Protein AF-A0A3B0A3J4-F1 (afdb_monomer_lite)

Organism: NCBI:txid1420899

pLDDT: mean 83.0, std 18.87, range [35.84, 98.62]

Secondary structure (DSSP, 8-state):
--PPPPHHHHHHHHHHHHHHHHHHHHHHHHTTSS-------------PPPPP------SS---TT-S---SSEEE---TTTEEES-PPPTTPPPSEEE-TT--EEE----STTTSGGGTS-HHHHHHTTT--TTTS-HHHHHHHHH--SS---TTTS---EEE-PEEETT--TT------------SSS-------TT-STTSPPTTSPPPTT--GGGSPPPP-

Radius of gyration: 24.36 Å; chains: 1; bounding box: 46×60×63 Å

Structure (mmCIF, N/CA/C/O backbone):
data_AF-A0A3B0A3J4-F1
#
_entry.id   AF-A0A3B0A3J4-F1
#
loop_
_atom_site.group_PDB
_atom_site.id
_atom_site.type_symbol
_atom_site.label_atom_id
_atom_site.label_alt_id
_atom_site.label_comp_id
_atom_site.label_asym_id
_atom_site.label_entity_id
_atom_site.label_seq_id
_atom_site.pdbx_PDB_ins_code
_atom_site.Cartn_x
_atom_site.Cartn_y
_atom_site.Cartn_z
_atom_site.occupancy
_atom_site.B_iso_or_equiv
_atom_site.auth_seq_id
_atom_site.auth_comp_id
_atom_site.auth_asym_id
_atom_site.auth_atom_id
_atom_site.pdbx_PDB_model_num
ATOM 1 N N . MET A 1 1 ? -7.751 39.718 45.286 1.00 36.50 1 MET A N 1
ATOM 2 C CA . MET A 1 1 ? -8.469 39.099 44.152 1.00 36.50 1 MET A CA 1
ATOM 3 C C . MET A 1 1 ? -7.421 38.578 43.184 1.00 36.50 1 MET A C 1
ATOM 5 O O . MET A 1 1 ? -6.742 39.383 42.567 1.00 36.50 1 MET A O 1
ATOM 9 N N . HIS A 1 2 ? -7.195 37.265 43.157 1.00 40.84 2 HIS A N 1
ATOM 10 C CA . HIS A 1 2 ? -6.241 36.620 42.254 1.00 40.84 2 HIS A CA 1
ATOM 11 C C . HIS A 1 2 ? -7.062 35.963 41.144 1.00 40.84 2 HIS A C 1
ATOM 13 O O . HIS A 1 2 ? -7.822 35.038 41.422 1.00 40.84 2 HIS A O 1
ATOM 19 N N . PHE A 1 3 ? -6.998 36.507 39.931 1.00 42.50 3 PHE A N 1
ATOM 20 C CA . PHE A 1 3 ? -7.658 35.900 38.780 1.00 42.50 3 PHE A CA 1
ATOM 21 C C . PHE A 1 3 ? -6.811 34.708 38.317 1.00 42.50 3 PHE A C 1
ATOM 23 O O . PHE A 1 3 ? -5.613 34.894 38.091 1.00 42.50 3 PHE A O 1
ATOM 30 N N . PRO A 1 4 ? -7.379 33.496 38.201 1.00 48.56 4 PRO A N 1
ATOM 31 C CA . PRO A 1 4 ? -6.649 32.368 37.646 1.00 48.56 4 PRO A CA 1
ATOM 32 C C . PRO A 1 4 ? -6.358 32.661 36.173 1.00 48.56 4 PRO A C 1
ATOM 34 O O . PRO A 1 4 ? -7.265 32.955 35.396 1.00 48.56 4 PRO A O 1
ATOM 37 N N . VAL A 1 5 ? -5.080 32.627 35.803 1.00 61.44 5 VAL A N 1
ATOM 38 C CA . VAL A 1 5 ? -4.653 32.781 34.411 1.00 61.44 5 VAL A CA 1
ATOM 39 C C . VAL A 1 5 ? -5.059 31.519 33.658 1.00 61.44 5 VAL A C 1
ATOM 41 O O . VAL A 1 5 ? -4.624 30.427 34.018 1.00 61.44 5 VAL A O 1
ATOM 44 N N . ASP A 1 6 ? -5.888 31.671 32.625 1.00 73.50 6 ASP A N 1
ATOM 45 C CA . ASP A 1 6 ? -6.242 30.584 31.715 1.00 73.50 6 ASP A CA 1
ATOM 46 C C . ASP A 1 6 ? -4.985 30.124 30.939 1.00 73.50 6 ASP A C 1
ATOM 48 O O . ASP A 1 6 ? -4.398 30.912 30.183 1.00 73.50 6 ASP A O 1
ATOM 52 N N . PRO A 1 7 ? -4.550 28.858 31.098 1.00 61.44 7 PRO A N 1
ATOM 53 C CA . PRO A 1 7 ? -3.378 28.324 30.409 1.00 61.44 7 PRO A CA 1
ATOM 54 C C . PRO A 1 7 ? -3.491 28.381 28.879 1.00 61.44 7 PRO A C 1
ATOM 56 O O . PRO A 1 7 ? -2.472 28.520 28.194 1.00 61.44 7 PRO A O 1
ATOM 59 N N . GLY A 1 8 ? -4.711 28.297 28.335 1.00 65.25 8 GLY A N 1
ATOM 60 C CA . GLY A 1 8 ? -4.966 28.403 26.899 1.00 65.25 8 GLY A CA 1
ATOM 61 C C . GLY A 1 8 ? -4.657 29.803 26.377 1.00 65.25 8 GLY A C 1
ATOM 62 O O . GLY A 1 8 ? -3.897 29.966 25.419 1.00 65.25 8 GLY A O 1
ATOM 63 N N . GLN A 1 9 ? -5.152 30.817 27.082 1.00 71.94 9 GLN A N 1
ATOM 64 C CA . GLN A 1 9 ? -4.936 32.222 26.749 1.00 71.94 9 GLN A CA 1
ATOM 65 C C . GLN A 1 9 ? -3.462 32.639 26.896 1.00 71.94 9 GLN A C 1
ATOM 67 O O . GLN A 1 9 ? -2.926 33.381 26.064 1.00 71.94 9 GLN A O 1
ATOM 72 N N . ALA A 1 10 ? -2.763 32.100 27.902 1.00 67.12 10 ALA A N 1
ATOM 73 C CA . ALA A 1 10 ? -1.326 32.308 28.082 1.00 67.12 10 ALA A CA 1
ATOM 74 C C . ALA A 1 10 ? -0.503 31.700 26.930 1.00 67.12 10 ALA A C 1
ATOM 76 O O . ALA A 1 10 ? 0.409 32.346 26.408 1.00 67.12 10 ALA A O 1
ATOM 77 N N . ARG A 1 11 ? -0.850 30.485 26.480 1.00 69.62 11 ARG A N 1
ATOM 78 C CA . ARG A 1 11 ? -0.202 29.819 25.337 1.00 69.62 11 ARG A CA 1
ATOM 79 C C . ARG A 1 11 ? -0.352 30.622 24.049 1.00 69.62 11 ARG A C 1
ATOM 81 O O . ARG A 1 11 ? 0.635 30.801 23.336 1.00 69.62 11 ARG A O 1
ATOM 88 N N . GLU A 1 12 ? -1.556 31.089 23.733 1.00 69.50 12 GLU A N 1
ATOM 89 C CA . GLU A 1 12 ? -1.790 31.836 22.492 1.00 69.50 12 GLU A CA 1
ATOM 90 C C . GLU A 1 12 ? -1.048 33.172 22.479 1.00 69.50 12 GLU A C 1
ATOM 92 O O . GLU A 1 12 ? -0.384 33.496 21.493 1.00 69.50 12 GLU A O 1
ATOM 97 N N . THR A 1 13 ? -1.052 33.880 23.610 1.00 74.44 13 THR A N 1
ATOM 98 C CA . THR A 1 13 ? -0.310 35.137 23.778 1.00 74.44 13 THR A CA 1
ATOM 99 C C . THR A 1 13 ? 1.199 34.931 23.585 1.00 74.44 13 THR A C 1
ATOM 101 O O . THR A 1 13 ? 1.862 35.716 22.906 1.00 74.44 13 THR A O 1
ATOM 104 N N . LEU A 1 14 ? 1.753 33.833 24.112 1.00 67.25 14 LEU A N 1
ATOM 105 C CA . LEU A 1 14 ? 3.172 33.496 23.960 1.00 67.25 14 LEU A CA 1
ATOM 106 C C . LEU A 1 14 ? 3.535 33.075 22.530 1.00 67.25 14 LEU A C 1
ATOM 108 O O . LEU A 1 14 ? 4.601 33.446 22.040 1.00 67.25 14 LEU A O 1
ATOM 112 N N . ILE A 1 15 ? 2.668 32.330 21.837 1.00 69.44 15 ILE A N 1
ATOM 113 C CA . ILE A 1 15 ? 2.893 31.953 20.433 1.00 69.44 15 ILE A CA 1
ATOM 114 C C . ILE A 1 15 ? 2.825 33.187 19.525 1.00 69.44 15 ILE A C 1
ATOM 116 O O . ILE A 1 15 ? 3.637 33.291 18.604 1.00 69.44 15 ILE A O 1
ATOM 120 N N . ALA A 1 16 ? 1.912 34.121 19.803 1.00 73.69 16 ALA A N 1
ATOM 121 C CA . ALA A 1 16 ? 1.786 35.373 19.063 1.00 73.69 16 ALA A CA 1
ATOM 122 C C . ALA A 1 16 ? 3.015 36.284 19.239 1.00 73.69 16 ALA A C 1
ATOM 124 O O . ALA A 1 16 ? 3.466 36.886 18.269 1.00 73.69 16 ALA A O 1
ATOM 125 N N . GLY A 1 17 ? 3.591 36.350 20.446 1.00 71.00 17 GLY A N 1
ATOM 126 C CA . GLY A 1 17 ? 4.754 37.198 20.733 1.00 71.00 17 GLY A CA 1
ATOM 127 C C . GLY A 1 17 ? 6.118 36.591 20.373 1.00 71.00 17 GLY A C 1
ATOM 128 O O . GLY A 1 17 ? 7.005 37.304 19.913 1.00 71.00 17 GLY A O 1
ATOM 129 N N . LEU A 1 18 ? 6.312 35.282 20.580 1.00 72.12 18 LEU A N 1
ATOM 130 C CA . LEU A 1 18 ? 7.622 34.613 20.450 1.00 72.12 18 LEU A CA 1
ATOM 131 C C . LEU A 1 18 ? 7.755 33.754 19.184 1.00 72.12 18 LEU A C 1
ATOM 133 O O . LEU A 1 18 ? 8.844 33.265 18.867 1.00 72.12 18 LEU A O 1
ATOM 137 N N . GLY A 1 19 ? 6.647 33.513 18.481 1.00 64.06 19 GLY A N 1
ATOM 138 C CA . GLY A 1 19 ? 6.571 32.537 17.403 1.00 64.06 19 GLY A CA 1
ATOM 139 C C . GLY A 1 19 ? 6.704 31.088 17.896 1.00 64.06 19 GLY A C 1
ATOM 140 O O . GLY A 1 19 ? 7.258 30.786 18.957 1.00 64.06 19 GLY A O 1
ATOM 141 N N . ARG A 1 20 ? 6.221 30.132 17.090 1.00 63.34 20 ARG A N 1
ATOM 142 C CA . ARG A 1 20 ? 6.177 28.698 17.458 1.00 63.34 20 ARG A CA 1
ATOM 143 C C . ARG A 1 20 ? 7.540 28.118 17.865 1.00 63.34 20 ARG A C 1
ATOM 145 O O . ARG A 1 20 ? 7.608 27.298 18.774 1.00 63.34 20 ARG A O 1
ATOM 152 N N . ARG A 1 21 ? 8.631 28.551 17.222 1.00 57.50 21 ARG A N 1
ATOM 153 C CA . ARG A 1 21 ? 9.997 28.094 17.545 1.00 57.50 21 ARG A CA 1
ATOM 154 C C . ARG A 1 21 ? 10.547 28.713 18.838 1.00 57.50 21 ARG A C 1
ATOM 156 O O . ARG A 1 21 ? 11.313 28.048 19.530 1.00 57.50 21 ARG A O 1
ATOM 163 N N . GLY A 1 22 ? 10.153 29.943 19.178 1.00 62.00 22 GLY A N 1
ATOM 164 C CA . GLY A 1 22 ? 10.533 30.599 20.433 1.00 62.00 22 GLY A CA 1
ATOM 165 C C . GLY A 1 22 ? 9.821 29.990 21.641 1.00 62.00 22 GLY A C 1
ATOM 166 O O . GLY A 1 22 ? 10.456 29.729 22.661 1.00 62.00 22 GLY A O 1
ATOM 167 N N . PHE A 1 23 ? 8.538 29.648 21.486 1.00 66.31 23 PHE A N 1
ATOM 168 C CA . PHE A 1 23 ? 7.745 28.967 22.515 1.00 66.31 23 PHE A CA 1
ATOM 169 C C . PHE A 1 23 ? 8.357 27.623 22.951 1.00 66.31 23 PHE A C 1
ATOM 171 O O . PHE A 1 23 ? 8.506 27.368 24.144 1.00 66.31 23 PHE A O 1
ATOM 178 N N . LEU A 1 24 ? 8.786 26.788 21.996 1.00 66.06 24 LEU A N 1
ATOM 179 C CA . LEU A 1 24 ? 9.392 25.481 22.295 1.00 66.06 24 LEU A CA 1
ATOM 180 C C . LEU A 1 24 ? 10.706 25.596 23.084 1.00 66.06 24 LEU A C 1
ATOM 182 O O . LEU A 1 24 ? 10.982 24.766 23.947 1.00 66.06 24 LEU A O 1
ATOM 186 N N . ARG A 1 25 ? 11.504 26.641 22.829 1.00 60.41 25 ARG A N 1
ATOM 187 C CA . ARG A 1 25 ? 12.742 26.894 23.584 1.00 60.41 25 ARG A CA 1
ATOM 188 C C . ARG A 1 25 ? 12.459 27.386 25.006 1.00 60.41 25 ARG A C 1
ATOM 190 O O . ARG A 1 25 ? 13.152 26.973 25.928 1.00 60.41 25 ARG A O 1
ATOM 197 N N . ALA A 1 26 ? 11.429 28.213 25.193 1.00 58.09 26 ALA A N 1
ATOM 198 C CA . ALA A 1 26 ? 11.019 28.692 26.513 1.00 58.09 26 ALA A CA 1
ATOM 199 C C . ALA A 1 26 ? 10.422 27.569 27.384 1.00 58.09 26 ALA A C 1
ATOM 201 O O . ALA A 1 26 ? 10.759 27.466 28.561 1.00 58.09 26 ALA A O 1
ATOM 202 N N . ALA A 1 27 ? 9.611 26.679 26.800 1.00 58.44 27 ALA A N 1
ATOM 203 C CA . ALA A 1 27 ? 9.044 25.527 27.506 1.00 58.44 27 ALA A CA 1
ATOM 204 C C . ALA A 1 27 ? 10.125 24.549 28.009 1.00 58.44 27 ALA A C 1
ATOM 206 O O . ALA A 1 27 ? 10.012 24.033 29.118 1.00 58.44 27 ALA A O 1
ATOM 207 N N . GLY A 1 28 ? 11.205 24.353 27.240 1.00 50.78 28 GLY A N 1
ATOM 208 C CA . GLY A 1 28 ? 12.352 23.541 27.665 1.00 50.78 28 GLY A CA 1
ATOM 209 C C . GLY A 1 28 ? 13.208 24.184 28.766 1.00 50.78 28 GLY A C 1
ATOM 210 O O . GLY A 1 28 ? 13.816 23.473 29.561 1.00 50.78 28 GLY A O 1
ATOM 211 N N . ALA A 1 29 ? 13.235 25.518 28.860 1.00 46.38 29 ALA A N 1
ATOM 212 C CA . ALA A 1 29 ? 13.998 26.228 29.890 1.00 46.38 29 ALA A CA 1
ATOM 213 C C . ALA A 1 29 ? 13.333 26.164 31.279 1.00 46.38 29 ALA A C 1
ATOM 215 O O . ALA A 1 29 ? 14.032 26.133 32.290 1.00 46.38 29 ALA A O 1
ATOM 216 N N . VAL A 1 30 ? 11.997 26.068 31.344 1.00 51.19 30 VAL A N 1
ATOM 217 C CA . VAL A 1 30 ? 11.253 25.932 32.614 1.00 51.19 30 VAL A CA 1
ATOM 218 C C . VAL A 1 30 ? 11.498 24.567 33.276 1.00 51.19 30 VAL A C 1
ATOM 220 O O . VAL A 1 30 ? 11.487 24.466 34.499 1.00 51.19 30 VAL A O 1
ATOM 223 N N . THR A 1 31 ? 11.817 23.522 32.506 1.00 47.62 31 THR A N 1
ATOM 224 C CA . THR A 1 31 ? 12.170 22.200 33.058 1.00 47.62 31 THR A CA 1
ATOM 225 C C . THR A 1 31 ? 13.560 22.177 33.708 1.00 47.62 31 THR A C 1
ATOM 227 O O . THR A 1 31 ? 13.822 21.332 34.559 1.00 47.62 31 THR A O 1
ATOM 230 N N . ALA A 1 32 ? 14.451 23.106 33.344 1.00 44.88 32 ALA A N 1
ATOM 231 C CA . ALA A 1 32 ? 15.836 23.126 33.820 1.00 44.88 32 ALA A CA 1
ATOM 232 C C . ALA A 1 32 ? 16.062 23.995 35.074 1.00 44.88 32 ALA A C 1
ATOM 234 O O . ALA A 1 32 ? 17.124 23.903 35.687 1.00 44.88 32 ALA A O 1
ATOM 235 N N . ALA A 1 33 ? 15.087 24.809 35.491 1.00 43.97 33 ALA A N 1
ATOM 236 C CA . ALA A 1 33 ? 15.226 25.697 36.645 1.00 43.97 33 ALA A CA 1
ATOM 237 C C . ALA A 1 33 ? 13.989 25.657 37.566 1.00 43.97 33 ALA A C 1
ATOM 239 O O . ALA A 1 33 ? 13.159 26.559 37.557 1.00 43.97 33 ALA A O 1
ATOM 240 N N . GLY A 1 34 ? 13.904 24.622 38.410 1.00 43.34 34 GLY A N 1
ATOM 241 C CA . GLY A 1 34 ? 13.328 24.771 39.756 1.00 43.34 34 GLY A CA 1
ATOM 242 C C . GLY A 1 34 ? 11.820 24.565 39.959 1.00 43.34 34 GLY A C 1
ATOM 243 O O . GLY A 1 34 ? 11.219 25.322 40.716 1.00 43.34 34 GLY A O 1
ATOM 244 N N . GLY A 1 35 ? 11.211 23.522 39.387 1.00 36.53 35 GLY A N 1
ATOM 245 C CA . GLY A 1 35 ? 9.863 23.073 39.772 1.00 36.53 35 GLY A CA 1
ATOM 246 C C . GLY A 1 35 ? 9.849 21.592 40.147 1.00 36.53 35 GLY A C 1
ATOM 247 O O . GLY A 1 35 ? 10.153 20.743 39.314 1.00 36.53 35 GLY A O 1
ATOM 248 N N . THR A 1 36 ? 9.510 21.267 41.394 1.00 42.47 36 THR A N 1
ATOM 249 C CA . THR A 1 36 ? 9.355 19.899 41.911 1.00 42.47 36 THR A CA 1
ATOM 250 C C . THR A 1 36 ? 8.221 19.159 41.193 1.00 42.47 36 THR A C 1
ATOM 252 O O . THR A 1 36 ? 7.074 19.162 41.634 1.00 42.47 36 THR A O 1
ATOM 255 N N . ALA A 1 37 ? 8.529 18.487 40.083 1.00 42.12 37 ALA A N 1
ATOM 256 C CA . ALA A 1 37 ? 7.638 17.490 39.506 1.00 42.12 37 ALA A CA 1
ATOM 257 C C . ALA A 1 37 ? 7.713 16.220 40.363 1.00 42.12 37 ALA A C 1
ATOM 259 O O . ALA A 1 37 ? 8.755 15.568 40.444 1.00 42.12 37 ALA A O 1
ATOM 260 N N . ALA A 1 38 ? 6.607 15.894 41.030 1.00 40.91 38 ALA A N 1
ATOM 261 C CA . ALA A 1 38 ? 6.422 14.622 41.706 1.00 40.91 38 ALA A CA 1
ATOM 262 C C . ALA A 1 38 ? 6.744 13.480 40.729 1.00 40.91 38 ALA A C 1
ATOM 264 O O . ALA A 1 38 ? 6.062 13.296 39.721 1.00 40.91 38 ALA A O 1
ATOM 265 N N . ALA A 1 39 ? 7.803 12.728 41.025 1.00 36.22 39 ALA A N 1
ATOM 266 C CA . ALA A 1 39 ? 8.139 11.514 40.306 1.00 36.22 39 ALA A CA 1
ATOM 267 C C . ALA A 1 39 ? 7.063 10.461 40.604 1.00 36.22 39 ALA A C 1
ATOM 269 O O . ALA A 1 39 ? 7.152 9.711 41.575 1.00 36.22 39 ALA A O 1
ATOM 270 N N . VAL A 1 40 ? 6.020 10.410 39.776 1.00 40.59 40 VAL A N 1
ATOM 271 C CA . VAL A 1 40 ? 5.167 9.227 39.695 1.00 40.59 40 VAL A CA 1
ATOM 272 C C . VAL A 1 40 ? 6.035 8.144 39.071 1.00 40.59 40 VAL A C 1
ATOM 274 O O . VAL A 1 40 ? 6.343 8.187 37.881 1.00 40.59 40 VAL A O 1
ATOM 277 N N . ALA A 1 41 ? 6.489 7.203 39.895 1.00 41.50 41 ALA A N 1
ATOM 278 C CA . ALA A 1 41 ? 7.184 6.013 39.440 1.00 41.50 41 ALA A CA 1
ATOM 279 C C . ALA A 1 41 ? 6.236 5.209 38.538 1.00 41.50 41 ALA A C 1
ATOM 281 O O . ALA A 1 41 ? 5.436 4.399 39.008 1.00 41.50 41 ALA A O 1
ATOM 282 N N . ALA A 1 42 ? 6.307 5.448 37.229 1.00 41.81 42 ALA A N 1
ATOM 283 C CA . ALA A 1 42 ? 5.755 4.537 36.249 1.00 41.81 42 ALA A CA 1
ATOM 284 C C . ALA A 1 42 ? 6.490 3.206 36.433 1.00 41.81 42 ALA A C 1
ATOM 286 O O . ALA A 1 42 ? 7.691 3.105 36.175 1.00 41.81 42 ALA A O 1
ATOM 287 N N . LYS A 1 43 ? 5.786 2.187 36.936 1.00 37.72 43 LYS A N 1
ATOM 288 C CA . LYS A 1 43 ? 6.275 0.809 36.902 1.00 37.72 43 LYS A CA 1
ATOM 289 C C . LYS A 1 43 ? 6.508 0.468 35.434 1.00 37.72 43 LYS A C 1
ATOM 291 O O . LYS A 1 43 ? 5.550 0.248 34.698 1.00 37.72 43 LYS A O 1
ATOM 296 N N . GLY A 1 44 ? 7.769 0.485 35.010 1.00 35.84 44 GLY A N 1
ATOM 297 C CA . GLY A 1 44 ? 8.166 0.039 33.684 1.00 35.84 44 GLY A CA 1
ATOM 298 C C . GLY A 1 44 ? 7.670 -1.387 33.487 1.00 35.84 44 GLY A C 1
ATOM 299 O O . GLY A 1 44 ? 8.098 -2.297 34.198 1.00 35.84 44 GLY A O 1
ATOM 300 N N . GLY A 1 45 ? 6.724 -1.568 32.566 1.00 41.03 45 GLY A N 1
ATOM 301 C CA . GLY A 1 45 ? 6.349 -2.892 32.096 1.00 41.03 45 GLY A CA 1
ATOM 302 C C . GLY A 1 45 ? 7.595 -3.563 31.534 1.00 41.03 45 GLY A C 1
ATOM 303 O O . GLY A 1 45 ? 8.302 -2.975 30.716 1.00 41.03 45 GLY A O 1
ATOM 304 N N . GLN A 1 46 ? 7.900 -4.764 32.019 1.00 37.69 46 GLN A N 1
ATOM 305 C CA . GLN A 1 46 ? 9.023 -5.542 31.516 1.00 37.69 46 GLN A CA 1
ATOM 306 C C . GLN A 1 46 ? 8.773 -5.873 30.044 1.00 37.69 46 GLN A C 1
ATOM 308 O O . GLN A 1 46 ? 7.855 -6.628 29.720 1.00 37.69 46 GLN A O 1
ATOM 313 N N . ALA A 1 47 ? 9.591 -5.305 29.158 1.00 45.38 47 ALA A N 1
ATOM 314 C CA . ALA A 1 47 ? 9.622 -5.697 27.760 1.00 45.38 47 ALA A CA 1
ATOM 315 C C . ALA A 1 47 ? 9.981 -7.186 27.689 1.00 45.38 47 ALA A C 1
ATOM 317 O O . ALA A 1 47 ? 11.071 -7.593 28.093 1.00 45.38 47 ALA A O 1
ATOM 318 N N . HIS A 1 48 ? 9.044 -8.008 27.220 1.00 44.91 48 HIS A N 1
ATOM 319 C CA . HIS A 1 48 ? 9.342 -9.396 26.902 1.00 44.91 48 HIS A CA 1
ATOM 320 C C . HIS A 1 48 ? 10.273 -9.422 25.692 1.00 44.91 48 HIS A C 1
ATOM 322 O O . HIS A 1 48 ? 9.983 -8.816 24.660 1.00 44.91 48 HIS A O 1
ATOM 328 N N . ALA A 1 49 ? 11.406 -10.108 25.835 1.00 45.06 49 ALA A N 1
ATOM 329 C CA . ALA A 1 49 ? 12.321 -10.346 24.733 1.00 45.06 49 ALA A CA 1
ATOM 330 C C . ALA A 1 49 ? 11.573 -11.103 23.625 1.00 45.06 49 ALA A C 1
ATOM 332 O O . ALA A 1 49 ? 11.100 -12.223 23.836 1.00 45.06 49 ALA A O 1
ATOM 333 N N . ALA A 1 50 ? 11.439 -10.472 22.458 1.00 52.12 50 ALA A N 1
ATOM 334 C CA . ALA A 1 50 ? 10.824 -11.094 21.299 1.00 52.12 50 ALA A CA 1
ATOM 335 C C . ALA A 1 50 ? 11.641 -12.330 20.897 1.00 52.12 50 ALA A C 1
ATOM 337 O O . ALA A 1 50 ? 12.855 -12.260 20.697 1.00 52.12 50 ALA A O 1
ATOM 338 N N . THR A 1 51 ? 10.967 -13.475 20.798 1.00 44.06 51 THR A N 1
ATOM 339 C CA . THR A 1 51 ? 11.548 -14.693 20.222 1.00 44.06 51 THR A CA 1
ATOM 340 C C . THR A 1 51 ? 11.993 -14.390 18.786 1.00 44.06 51 THR A C 1
ATOM 342 O O . THR A 1 51 ? 11.249 -13.708 18.076 1.00 44.06 51 THR A O 1
ATOM 345 N N . PRO A 1 52 ? 13.172 -14.863 18.333 1.00 42.25 52 PRO A N 1
ATOM 346 C CA . PRO A 1 52 ? 13.627 -14.623 16.969 1.00 42.25 52 PRO A CA 1
ATOM 347 C C . PRO A 1 52 ? 12.558 -15.094 15.983 1.00 42.25 52 PRO A C 1
ATOM 349 O O . PRO A 1 52 ? 12.116 -16.246 16.032 1.00 42.25 52 PRO A O 1
ATOM 352 N N . ALA A 1 53 ? 12.122 -14.178 15.117 1.00 52.72 53 ALA A N 1
ATOM 353 C CA . ALA A 1 53 ? 11.121 -14.451 14.103 1.00 52.72 53 ALA A CA 1
ATOM 354 C C . ALA A 1 53 ? 11.642 -15.569 13.192 1.00 52.72 53 ALA A C 1
ATOM 356 O O . ALA A 1 53 ? 12.560 -15.375 12.395 1.00 52.72 53 ALA A O 1
ATOM 357 N N . ARG A 1 54 ? 11.068 -16.769 13.330 1.00 53.22 54 ARG A N 1
ATOM 358 C CA . ARG A 1 54 ? 11.152 -17.790 12.282 1.00 53.22 54 ARG A CA 1
ATOM 359 C C . ARG A 1 54 ? 10.633 -17.151 10.996 1.00 53.22 54 ARG A C 1
ATOM 361 O O . ARG A 1 54 ? 9.678 -16.380 11.073 1.00 53.22 54 ARG A O 1
ATOM 368 N N . SER A 1 55 ? 11.250 -17.465 9.851 1.00 56.34 55 SER A N 1
ATOM 369 C CA . SER A 1 55 ? 10.732 -17.037 8.546 1.00 56.34 55 SER A CA 1
ATOM 370 C C . SER A 1 55 ? 9.230 -17.305 8.511 1.00 56.34 55 SER A C 1
ATOM 372 O O . SER A 1 55 ? 8.798 -18.452 8.627 1.00 56.34 55 SER A O 1
ATOM 374 N N . SER A 1 56 ? 8.450 -16.229 8.469 1.00 64.44 56 SER A N 1
ATOM 375 C CA . SER A 1 56 ? 6.996 -16.275 8.576 1.00 64.44 56 SER A CA 1
ATOM 376 C C . SER A 1 56 ? 6.330 -16.544 7.229 1.00 64.44 56 SER A C 1
ATOM 378 O O . SER A 1 56 ? 5.110 -16.677 7.158 1.00 64.44 56 SER A O 1
ATOM 380 N N . TYR A 1 57 ? 7.127 -16.649 6.161 1.00 70.56 57 TYR A N 1
ATOM 381 C CA . TYR A 1 57 ? 6.639 -17.011 4.845 1.00 70.56 57 TYR A CA 1
ATOM 382 C C . TYR A 1 57 ? 6.238 -18.489 4.822 1.00 70.56 57 TYR A C 1
ATOM 384 O O . TYR A 1 57 ? 7.050 -19.378 5.075 1.00 70.56 57 TYR A O 1
ATOM 392 N N . THR A 1 58 ? 4.970 -18.746 4.514 1.00 74.81 58 THR A N 1
ATOM 39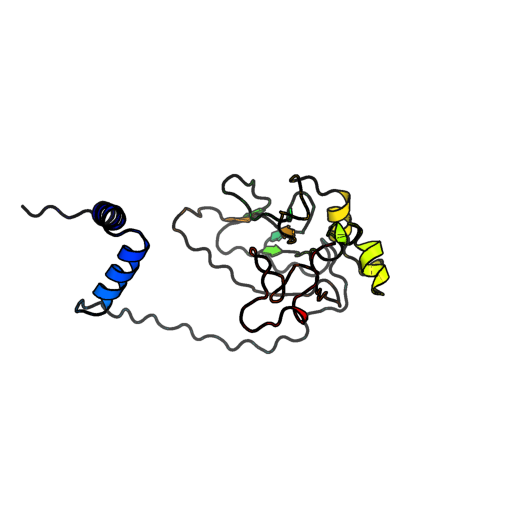3 C CA . THR A 1 58 ? 4.352 -20.078 4.578 1.00 74.81 58 THR A CA 1
ATOM 394 C C . THR A 1 58 ? 4.638 -20.940 3.348 1.00 74.81 58 THR A C 1
ATOM 396 O O . THR A 1 58 ? 4.201 -22.087 3.298 1.00 74.81 58 THR A O 1
ATOM 399 N N . GLY A 1 59 ? 5.349 -20.410 2.346 1.00 81.75 59 GLY A N 1
ATOM 400 C CA . GLY A 1 59 ? 5.508 -21.054 1.039 1.00 81.75 59 GLY A CA 1
ATOM 401 C C . GLY A 1 59 ? 4.335 -20.803 0.084 1.00 81.75 59 GLY A C 1
ATOM 402 O O . GLY A 1 59 ? 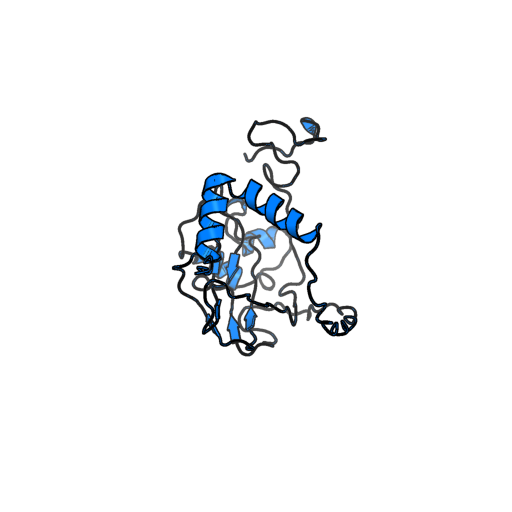4.460 -21.082 -1.106 1.00 81.75 59 GLY A O 1
ATOM 403 N N . GLU A 1 60 ? 3.223 -20.259 0.582 1.00 89.56 60 GLU A N 1
ATOM 404 C CA . GLU A 1 60 ? 2.016 -19.953 -0.185 1.00 89.56 60 GLU A CA 1
ATOM 405 C C . GLU A 1 60 ? 1.967 -18.470 -0.577 1.00 89.56 60 GLU A C 1
ATOM 407 O O . GLU A 1 60 ? 2.326 -17.591 0.206 1.00 89.56 60 GLU A O 1
ATOM 412 N N . ILE A 1 61 ? 1.456 -18.191 -1.780 1.00 94.69 61 ILE A N 1
ATOM 413 C CA . ILE A 1 61 ? 1.122 -16.832 -2.214 1.00 94.69 61 ILE A CA 1
ATOM 414 C C . ILE A 1 61 ? -0.185 -16.412 -1.546 1.00 94.69 61 ILE A C 1
ATOM 416 O O . ILE A 1 61 ? -1.258 -16.921 -1.883 1.00 94.69 61 ILE A O 1
ATOM 420 N N . LEU A 1 62 ? -0.108 -15.458 -0.624 1.00 95.44 62 LEU A N 1
ATOM 421 C CA . LEU A 1 62 ? -1.257 -14.964 0.132 1.00 95.44 62 LEU A CA 1
ATOM 422 C C . LEU A 1 62 ? -2.044 -13.948 -0.706 1.00 95.44 62 LEU A C 1
ATOM 424 O O . LEU A 1 62 ? -1.932 -12.730 -0.541 1.00 95.44 62 LEU A O 1
ATOM 428 N N . GLN A 1 63 ? -2.826 -14.475 -1.648 1.00 96.56 63 GLN A N 1
ATOM 429 C CA . GLN A 1 63 ? -3.826 -13.713 -2.397 1.00 96.56 63 GLN A CA 1
ATOM 430 C C . GLN A 1 63 ? -4.882 -13.118 -1.445 1.00 96.56 63 GLN A C 1
ATOM 432 O O . GLN A 1 63 ? -5.084 -13.658 -0.355 1.00 96.56 63 GLN A O 1
ATOM 437 N N . PRO A 1 64 ? -5.601 -12.052 -1.842 1.00 96.44 64 PRO A N 1
ATOM 438 C CA . PRO A 1 64 ? -6.728 -11.556 -1.061 1.00 96.44 64 PRO A CA 1
ATOM 439 C C . PRO A 1 64 ? -7.709 -12.681 -0.709 1.00 96.44 64 PRO A C 1
ATOM 441 O O . PRO A 1 64 ? -8.020 -13.533 -1.546 1.00 96.44 64 PRO A O 1
ATOM 444 N N . HIS A 1 65 ? -8.198 -12.684 0.530 1.00 95.00 65 HIS A N 1
ATOM 445 C CA . HIS A 1 65 ? -9.080 -13.710 1.098 1.00 95.00 65 HIS A CA 1
ATOM 446 C C . HIS A 1 65 ? -8.469 -15.124 1.169 1.00 95.00 65 HIS A C 1
ATOM 448 O O . HIS A 1 65 ? -9.200 -16.114 1.270 1.00 95.00 65 HIS A O 1
ATOM 454 N N . ARG A 1 66 ? -7.136 -15.245 1.120 1.00 91.88 66 ARG A N 1
ATOM 455 C CA . ARG A 1 66 ? -6.395 -16.498 1.334 1.00 91.88 66 ARG A CA 1
ATOM 456 C C . ARG A 1 66 ? -5.447 -16.378 2.522 1.00 91.88 66 ARG A C 1
ATOM 458 O O . ARG A 1 66 ? -5.008 -15.292 2.882 1.00 91.88 66 ARG A O 1
ATOM 465 N N . GLY A 1 67 ? -5.110 -17.523 3.108 1.00 88.31 67 GLY A N 1
ATOM 466 C CA . GLY A 1 67 ? -4.275 -17.590 4.302 1.00 88.31 67 GLY A CA 1
ATOM 467 C C . GLY A 1 67 ? -5.039 -17.326 5.599 1.00 88.31 67 GLY A C 1
ATOM 468 O O . GLY A 1 67 ? -6.270 -17.332 5.648 1.00 88.31 67 GLY A O 1
ATOM 469 N N . ARG A 1 68 ? -4.279 -17.159 6.682 1.00 87.12 68 ARG A N 1
ATOM 470 C CA . ARG A 1 68 ? -4.814 -16.981 8.033 1.00 87.12 68 ARG A CA 1
ATOM 471 C C . ARG A 1 68 ? -5.176 -15.516 8.274 1.00 87.12 68 ARG A C 1
ATOM 473 O O . ARG A 1 68 ? -4.342 -14.637 8.083 1.00 87.12 68 ARG A O 1
ATOM 480 N N . VAL A 1 69 ? -6.397 -15.281 8.744 1.00 93.06 69 VAL A N 1
ATOM 481 C CA . VAL A 1 69 ? -6.855 -13.983 9.252 1.00 93.06 69 VAL A CA 1
ATOM 482 C C . VAL A 1 69 ? -6.762 -14.036 10.774 1.00 93.06 69 VAL A C 1
ATOM 484 O 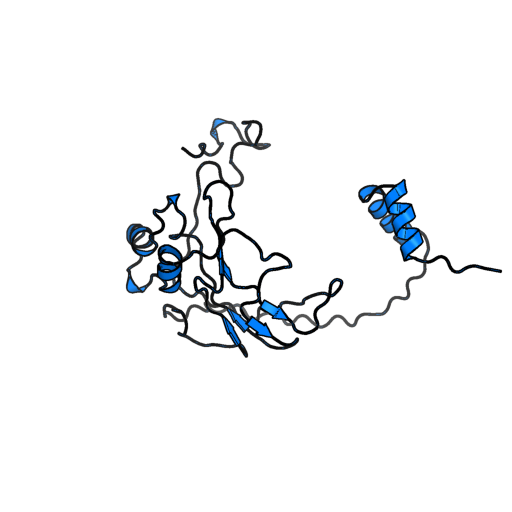O . VAL A 1 69 ? -7.522 -14.757 11.413 1.00 93.06 69 VAL A O 1
ATOM 487 N N . ASP A 1 70 ? -5.782 -13.327 11.330 1.00 90.50 70 ASP A N 1
ATOM 488 C CA . ASP A 1 70 ? -5.495 -13.307 12.772 1.00 90.50 70 ASP A CA 1
ATOM 489 C C . ASP A 1 70 ? -6.336 -12.274 13.538 1.00 90.50 70 ASP A C 1
ATOM 491 O O . ASP A 1 70 ? -6.474 -12.378 14.754 1.00 90.50 70 ASP A O 1
ATOM 495 N N . GLY A 1 71 ? -6.853 -11.256 12.845 1.00 95.56 71 GLY A N 1
ATOM 496 C CA . GLY A 1 71 ? -7.604 -10.158 13.444 1.00 95.56 71 GLY A CA 1
ATOM 497 C C . GLY A 1 71 ? -9.114 -10.391 13.503 1.00 95.56 71 GLY A C 1
ATOM 498 O O . GLY A 1 71 ? -9.663 -11.207 12.767 1.00 95.56 71 GLY A O 1
ATOM 499 N N . ASP A 1 72 ? -9.798 -9.595 14.327 1.00 98.06 72 ASP A N 1
ATOM 500 C CA . ASP A 1 72 ? -11.267 -9.537 14.395 1.00 98.06 72 ASP A CA 1
ATOM 501 C C . ASP A 1 72 ? -11.891 -9.093 13.062 1.00 98.06 72 ASP A C 1
ATOM 503 O O . ASP A 1 72 ? -13.025 -9.446 12.740 1.00 98.06 72 ASP A O 1
ATOM 507 N N . HIS A 1 73 ? -11.140 -8.298 12.294 1.00 98.31 73 HIS A N 1
ATOM 508 C CA . HIS A 1 73 ? -11.512 -7.787 10.979 1.00 98.31 73 HIS A CA 1
ATOM 509 C C . HIS A 1 73 ? -10.443 -8.119 9.939 1.00 98.31 73 HIS A C 1
ATOM 511 O O . HIS A 1 73 ? -9.261 -8.256 10.260 1.00 98.31 73 HIS A O 1
ATOM 517 N N . TYR A 1 74 ? -10.848 -8.157 8.671 1.00 98.00 74 TYR A N 1
ATOM 518 C CA . TYR A 1 74 ? -9.952 -8.313 7.529 1.00 98.00 74 TYR A CA 1
ATOM 519 C C . TYR A 1 74 ? -10.156 -7.174 6.530 1.00 98.00 74 TYR A C 1
ATOM 521 O O . TYR A 1 74 ? -11.292 -6.872 6.163 1.00 98.00 74 TYR A O 1
ATOM 529 N N . LEU A 1 75 ? -9.060 -6.553 6.091 1.00 98.44 75 LEU A N 1
ATOM 530 C CA . LEU A 1 75 ? -9.067 -5.461 5.123 1.00 98.44 75 LEU A CA 1
ATOM 531 C C . LEU A 1 75 ? -8.101 -5.766 3.964 1.00 98.44 75 LEU A C 1
ATOM 533 O O . LEU A 1 75 ? -6.885 -5.654 4.150 1.00 98.44 75 LEU A O 1
ATOM 537 N N . PRO A 1 76 ? -8.614 -6.142 2.777 1.00 97.69 76 PRO A N 1
ATOM 538 C CA . PRO A 1 76 ? -7.783 -6.314 1.595 1.00 97.69 76 PRO A CA 1
ATOM 539 C C . PRO A 1 76 ? -7.359 -4.966 0.974 1.00 97.69 76 PRO A C 1
ATOM 541 O O . PRO A 1 76 ? -7.841 -3.900 1.354 1.00 97.69 76 PRO A O 1
ATOM 544 N N . SER A 1 77 ? -6.436 -5.011 0.008 1.00 97.25 77 SER A N 1
ATOM 545 C CA . SER A 1 77 ? -5.961 -3.841 -0.755 1.00 97.25 77 SER A CA 1
ATOM 546 C C . SER A 1 77 ? -6.674 -3.700 -2.109 1.00 97.25 77 SER A C 1
ATOM 548 O O . SER A 1 77 ? -6.035 -3.740 -3.159 1.00 97.25 77 SER A O 1
ATOM 550 N N . LEU A 1 78 ? -8.004 -3.573 -2.107 1.00 96.62 78 LEU A N 1
ATOM 551 C CA . LEU A 1 78 ? -8.796 -3.422 -3.338 1.00 96.62 78 LEU A CA 1
ATOM 552 C C . LEU A 1 78 ? -8.903 -1.952 -3.803 1.00 96.62 78 LEU A C 1
ATOM 554 O O . LEU A 1 78 ? -8.728 -1.043 -2.989 1.00 96.62 78 LEU A O 1
ATOM 558 N N . PRO A 1 79 ? -9.220 -1.683 -5.089 1.00 96.50 79 PRO A N 1
ATOM 559 C CA . PRO A 1 79 ? -9.271 -0.323 -5.648 1.00 96.50 79 PRO A CA 1
ATOM 560 C C . PRO A 1 79 ? -10.111 0.705 -4.878 1.00 96.50 79 PRO A C 1
ATOM 562 O O . PRO A 1 79 ? -9.745 1.878 -4.808 1.00 96.50 79 PRO A O 1
ATOM 565 N N . ASP A 1 80 ? -11.220 0.282 -4.280 1.00 95.06 80 ASP A N 1
ATOM 566 C CA . ASP A 1 80 ? -12.111 1.110 -3.462 1.00 95.06 80 ASP A CA 1
ATOM 567 C C . ASP A 1 80 ? -11.647 1.245 -1.999 1.00 95.06 80 ASP A C 1
ATOM 569 O O . ASP A 1 80 ? -12.061 2.166 -1.289 1.00 95.06 80 ASP A O 1
ATOM 573 N N . GLN A 1 81 ? -10.741 0.372 -1.561 1.00 95.94 81 GLN A N 1
ATOM 574 C CA . GLN A 1 81 ? -10.234 0.271 -0.192 1.00 95.94 81 GLN A CA 1
ATOM 575 C C . GLN A 1 81 ? -8.878 0.942 0.019 1.00 95.94 81 GLN A C 1
ATOM 577 O O . GLN A 1 81 ? -8.421 1.061 1.157 1.00 95.94 81 GLN A O 1
ATOM 582 N N . VAL A 1 82 ? -8.226 1.395 -1.050 1.00 95.38 82 VAL A N 1
ATOM 583 C CA . VAL A 1 82 ? -6.910 2.032 -0.977 1.00 95.38 82 VAL A CA 1
ATOM 584 C C . VAL A 1 82 ? -6.944 3.478 -1.461 1.00 95.38 82 VAL A C 1
ATOM 586 O O . VAL A 1 82 ? -7.876 3.929 -2.131 1.00 95.38 82 VAL A O 1
ATOM 589 N N . ARG A 1 83 ? -5.905 4.230 -1.115 1.00 94.00 83 ARG A N 1
ATOM 590 C CA . ARG A 1 83 ? -5.510 5.477 -1.771 1.00 94.00 83 ARG A CA 1
ATOM 591 C C . ARG A 1 83 ? -4.106 5.297 -2.313 1.00 94.00 83 ARG A C 1
ATOM 593 O O . ARG A 1 83 ? -3.238 4.791 -1.612 1.00 94.00 83 ARG A O 1
ATOM 600 N N . TRP A 1 84 ? -3.872 5.718 -3.544 1.00 95.00 84 TRP A N 1
ATOM 601 C CA . TRP A 1 84 ? -2.563 5.611 -4.173 1.00 95.00 84 TRP A CA 1
ATOM 602 C C . TRP A 1 84 ? -1.916 6.988 -4.259 1.00 95.00 84 TRP A C 1
ATOM 604 O O . TRP A 1 84 ? -2.448 7.882 -4.906 1.00 95.00 84 TRP A O 1
ATOM 614 N N . GLY A 1 85 ? -0.801 7.153 -3.549 1.00 93.75 85 GLY A N 1
ATOM 615 C CA . GLY A 1 85 ? 0.019 8.362 -3.546 1.00 93.75 85 GLY A CA 1
ATOM 616 C C . GLY A 1 85 ? -0.372 9.434 -2.541 1.00 93.75 85 GLY A C 1
ATOM 617 O O . GLY A 1 85 ? 0.387 10.380 -2.339 1.00 93.75 85 GLY A O 1
ATOM 618 N N . TYR A 1 86 ? -1.489 9.241 -1.840 1.00 90.69 86 TYR A N 1
ATOM 619 C CA . TYR A 1 86 ? -2.032 10.210 -0.896 1.00 90.69 86 TYR A CA 1
ATOM 620 C C . TYR A 1 86 ? -2.408 9.558 0.426 1.00 90.69 86 TYR A C 1
ATOM 622 O O . TYR A 1 86 ? -3.097 8.537 0.461 1.00 90.69 86 TYR A O 1
ATOM 630 N N . VAL A 1 87 ? -2.026 10.200 1.528 1.00 91.12 87 VAL A N 1
ATOM 631 C CA . VAL A 1 87 ? -2.570 9.857 2.843 1.00 91.12 87 VAL A CA 1
ATOM 632 C C . VAL A 1 87 ? -4.036 10.302 2.939 1.00 91.12 87 VAL A C 1
ATOM 634 O O . VAL A 1 87 ? -4.418 11.292 2.308 1.00 91.12 87 VAL A O 1
ATOM 637 N N . PRO A 1 88 ? -4.881 9.599 3.711 1.00 87.38 88 PRO A N 1
ATOM 638 C CA . PRO A 1 88 ? -6.244 10.044 3.971 1.00 87.38 88 PRO A CA 1
ATOM 639 C C . PRO A 1 88 ? -6.289 11.464 4.560 1.00 87.38 88 PRO A C 1
ATOM 641 O O . PRO A 1 88 ? -5.565 11.780 5.503 1.00 87.38 88 PRO A O 1
ATOM 644 N N . ALA A 1 89 ? -7.160 12.304 4.003 1.00 87.75 89 ALA A N 1
ATOM 645 C CA . ALA A 1 89 ? -7.526 13.609 4.548 1.00 87.75 89 ALA A CA 1
ATOM 646 C C . ALA A 1 89 ? -8.697 13.491 5.545 1.00 87.75 89 ALA A C 1
ATOM 648 O O . ALA A 1 89 ? -9.331 12.438 5.641 1.00 87.75 89 ALA A O 1
ATOM 649 N N . LEU A 1 90 ? -8.995 14.575 6.268 1.00 85.00 90 LEU A N 1
ATOM 650 C CA . LEU A 1 90 ? -10.041 14.624 7.305 1.00 85.00 90 LEU A CA 1
ATOM 651 C C . LEU A 1 90 ? -11.434 14.193 6.810 1.00 85.00 90 LEU A C 1
ATOM 653 O O . LEU A 1 90 ? -12.210 13.636 7.578 1.00 85.00 90 LEU A O 1
ATOM 657 N N . ASP A 1 91 ? -11.740 14.440 5.540 1.00 86.12 91 ASP A N 1
ATOM 658 C CA . ASP A 1 91 ? -13.006 14.138 4.865 1.00 86.12 91 ASP A CA 1
ATOM 659 C C . ASP A 1 91 ? -13.011 12.774 4.151 1.00 86.12 91 ASP A C 1
ATOM 661 O O . ASP A 1 91 ? -13.948 12.436 3.428 1.00 86.12 91 ASP A O 1
ATOM 665 N N . SER A 1 92 ? -11.967 11.964 4.333 1.00 90.88 92 SER A N 1
ATOM 666 C CA . SER A 1 92 ? -11.886 10.649 3.702 1.00 90.88 92 SER A CA 1
ATOM 667 C C . SER A 1 92 ? -12.897 9.682 4.310 1.00 90.88 92 SER A C 1
ATOM 669 O O . SER A 1 92 ? -12.806 9.359 5.494 1.00 90.88 92 SER A O 1
ATOM 671 N N . GLU A 1 93 ? -13.797 9.138 3.485 1.00 93.25 93 GLU A N 1
ATOM 672 C CA . GLU A 1 93 ? -14.712 8.088 3.944 1.00 93.25 93 GLU A CA 1
ATOM 673 C C . GLU A 1 93 ? -13.915 6.838 4.375 1.00 93.25 93 GLU A C 1
ATOM 675 O O . GLU A 1 93 ? -13.084 6.340 3.596 1.00 93.25 93 GLU A O 1
ATOM 680 N N . PRO A 1 94 ? -14.125 6.334 5.606 1.00 96.38 94 PRO A N 1
ATOM 681 C CA . PRO A 1 94 ? -13.500 5.105 6.070 1.00 96.38 94 PRO A CA 1
ATOM 682 C C . PRO A 1 94 ? -14.006 3.878 5.325 1.00 96.38 94 PRO A C 1
ATOM 684 O O . PRO A 1 94 ? -15.198 3.707 5.095 1.00 96.38 94 PRO A O 1
ATOM 687 N N . VAL A 1 95 ? -13.073 2.978 5.036 1.00 97.19 95 VAL A N 1
ATOM 688 C CA . VAL A 1 95 ? -13.343 1.688 4.380 1.00 97.19 95 VAL A CA 1
ATOM 689 C C . VAL A 1 95 ? -13.575 0.574 5.408 1.00 97.19 95 VAL A C 1
ATOM 691 O O . VAL A 1 95 ? -14.069 -0.496 5.074 1.00 97.19 95 VAL A O 1
ATOM 694 N N . LEU A 1 96 ? -13.240 0.840 6.675 1.00 98.31 96 LEU A N 1
ATOM 695 C CA . LEU A 1 96 ? -13.479 -0.030 7.823 1.00 98.31 96 LEU A CA 1
ATOM 696 C C . LEU A 1 96 ? -13.697 0.821 9.083 1.00 98.31 96 LEU A C 1
ATOM 698 O O . LEU A 1 96 ? -13.068 1.869 9.251 1.00 98.31 96 LEU A O 1
ATOM 702 N N . ARG A 1 97 ? -14.574 0.368 9.982 1.00 98.38 97 ARG A N 1
ATOM 703 C CA . ARG A 1 97 ? -14.848 0.992 11.286 1.00 98.38 97 ARG A CA 1
ATOM 704 C C . ARG A 1 97 ? -14.636 -0.047 12.384 1.00 98.38 97 ARG A C 1
ATOM 706 O O . ARG A 1 97 ? -15.161 -1.151 12.271 1.00 98.38 97 ARG A O 1
ATOM 713 N N . ILE A 1 98 ? -13.867 0.299 13.414 1.00 98.62 98 ILE A N 1
ATOM 714 C CA . ILE A 1 98 ? -13.525 -0.594 14.530 1.00 98.62 98 ILE A CA 1
ATOM 715 C C . ILE A 1 98 ? -13.675 0.115 15.877 1.00 98.62 98 ILE A C 1
ATOM 717 O O . ILE A 1 98 ? -13.586 1.340 15.961 1.00 98.62 98 ILE A O 1
ATOM 721 N N . ARG A 1 99 ? -13.818 -0.659 16.952 1.00 98.50 99 ARG A N 1
ATOM 722 C CA . ARG A 1 99 ? -13.690 -0.181 18.335 1.00 98.50 99 ARG A CA 1
ATOM 723 C C . ARG A 1 99 ? -12.254 -0.306 18.834 1.00 98.50 99 ARG A C 1
ATOM 725 O O . ARG A 1 99 ? -11.510 -1.181 18.396 1.00 98.50 99 ARG A O 1
ATOM 732 N N . SER A 1 100 ? -11.887 0.538 19.798 1.00 98.31 100 SER A N 1
ATOM 733 C CA . SER A 1 100 ? -10.614 0.407 20.516 1.00 98.31 100 SER A CA 1
ATOM 734 C C . SER A 1 100 ? -10.463 -0.999 21.112 1.00 98.31 100 SER A C 1
ATOM 736 O O . SER A 1 100 ? -11.415 -1.552 21.664 1.00 98.31 100 SER A O 1
ATOM 738 N N . GLY A 1 101 ? -9.273 -1.584 20.967 1.00 97.75 101 GLY A N 1
ATOM 739 C CA . GLY A 1 101 ? -8.961 -2.952 21.393 1.00 97.75 101 GLY A CA 1
ATOM 740 C C . GLY A 1 101 ? -9.260 -4.043 20.360 1.00 97.75 101 GLY A C 1
ATOM 741 O O . GLY A 1 101 ? -8.782 -5.158 20.543 1.00 97.75 101 GLY A O 1
ATOM 742 N N . GLN A 1 102 ? -9.990 -3.746 19.277 1.00 98.50 102 GLN A N 1
ATOM 743 C CA . GLN A 1 102 ? -10.155 -4.695 18.171 1.00 98.50 102 GLN A CA 1
ATOM 744 C C . GLN A 1 102 ? -8.906 -4.758 17.289 1.00 98.50 102 GLN A C 1
ATOM 746 O O . GLN A 1 102 ? -8.141 -3.799 17.175 1.00 98.50 102 GLN A O 1
ATOM 751 N N . THR A 1 103 ? -8.736 -5.894 16.627 1.00 98.50 103 THR A N 1
ATOM 752 C CA . THR A 1 103 ? -7.593 -6.213 15.772 1.00 98.50 103 THR A CA 1
ATOM 753 C C . THR A 1 103 ? -8.005 -6.286 14.301 1.00 98.50 103 THR A C 1
ATOM 755 O O . THR A 1 103 ? -9.145 -6.611 13.971 1.00 98.50 103 THR A O 1
ATOM 758 N N . VAL A 1 104 ? -7.080 -5.960 13.395 1.00 98.62 104 VAL A N 1
ATOM 759 C CA . VAL A 1 104 ? -7.325 -5.980 11.945 1.00 98.62 104 VAL A CA 1
ATOM 760 C C . VAL A 1 104 ? -6.167 -6.689 11.252 1.00 98.62 104 VAL A C 1
ATOM 762 O O . VAL A 1 104 ? -5.015 -6.291 11.415 1.00 98.62 104 VAL A O 1
ATOM 765 N N . THR A 1 105 ? -6.463 -7.713 10.454 1.00 97.94 105 THR A N 1
ATOM 766 C CA . THR A 1 105 ? -5.524 -8.239 9.457 1.00 97.94 105 THR A CA 1
ATOM 767 C C . THR A 1 105 ? -5.646 -7.398 8.193 1.00 97.94 105 THR A C 1
ATOM 769 O O . THR A 1 105 ? -6.723 -7.316 7.606 1.00 97.94 105 THR A O 1
ATOM 772 N N . VAL A 1 106 ? -4.552 -6.759 7.784 1.00 98.00 106 VAL A N 1
ATOM 773 C CA . VAL A 1 106 ? -4.514 -5.874 6.615 1.00 98.00 106 VAL A CA 1
ATOM 774 C C . VAL A 1 106 ? -3.598 -6.483 5.565 1.00 98.00 106 VAL A C 1
ATOM 776 O O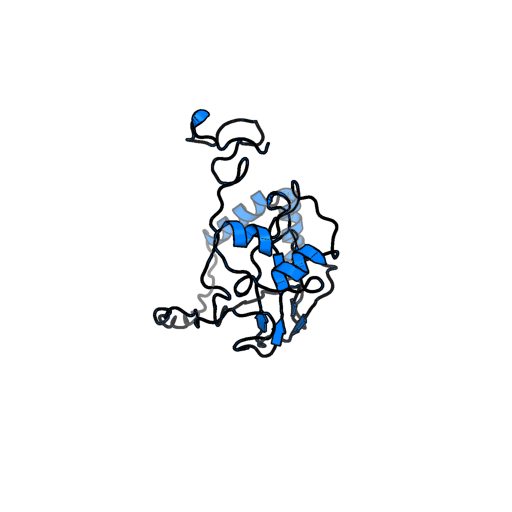 . VAL A 1 106 ? -2.422 -6.722 5.845 1.00 98.00 106 VAL A O 1
ATOM 779 N N . ASP A 1 107 ? -4.110 -6.680 4.354 1.00 97.75 107 ASP A N 1
ATOM 780 C CA . ASP A 1 107 ? -3.233 -6.927 3.215 1.00 97.75 107 ASP A CA 1
ATOM 781 C C . ASP A 1 107 ? -2.575 -5.613 2.818 1.00 97.75 107 ASP A C 1
ATOM 783 O O . ASP A 1 107 ? -3.258 -4.606 2.630 1.00 97.75 107 ASP A O 1
ATOM 787 N N . SER A 1 108 ? -1.259 -5.631 2.633 1.00 95.94 108 SER A N 1
ATOM 788 C CA . SER A 1 108 ? -0.520 -4.529 2.025 1.00 95.94 108 SER A CA 1
ATOM 789 C C . SER A 1 108 ? -0.093 -4.884 0.606 1.00 95.94 108 SER A C 1
ATOM 791 O O . SER A 1 108 ? 0.041 -6.061 0.242 1.00 95.94 108 SER A O 1
ATOM 793 N N . LEU A 1 109 ? 0.110 -3.847 -0.202 1.00 96.19 109 LEU A N 1
ATOM 794 C CA . LEU A 1 109 ? 0.471 -3.972 -1.602 1.00 96.19 109 LEU A CA 1
ATOM 795 C C . LEU A 1 109 ? 1.661 -3.062 -1.920 1.00 96.19 109 LEU A C 1
ATOM 797 O O . LEU A 1 109 ? 1.652 -1.872 -1.605 1.00 96.19 109 LEU A O 1
ATOM 801 N N . SER A 1 110 ? 2.696 -3.632 -2.539 1.00 95.69 110 SER A N 1
ATOM 802 C CA . SER A 1 110 ? 3.811 -2.848 -3.075 1.00 95.69 110 SER A CA 1
ATOM 803 C C . SER A 1 110 ? 3.349 -2.038 -4.284 1.00 95.69 110 SER A C 1
ATOM 805 O O . SER A 1 110 ? 2.513 -2.491 -5.059 1.00 95.69 110 SER A O 1
ATOM 807 N N . HIS A 1 111 ? 3.928 -0.856 -4.471 1.00 95.50 111 HIS A N 1
ATOM 808 C CA . HIS A 1 111 ? 3.687 -0.043 -5.661 1.00 95.50 111 HIS A CA 1
ATOM 809 C C . HIS A 1 111 ? 4.475 -0.513 -6.891 1.00 95.50 111 HIS A C 1
ATOM 811 O O . HIS A 1 111 ? 4.203 -0.088 -8.009 1.00 95.50 111 HIS A O 1
ATOM 817 N N . GLU A 1 112 ? 5.460 -1.381 -6.689 1.00 95.75 112 GLU A N 1
ATOM 818 C CA . GLU A 1 112 ? 6.285 -1.946 -7.753 1.00 95.75 112 GLU A CA 1
ATOM 819 C C . GLU A 1 112 ? 5.441 -2.873 -8.648 1.00 95.75 112 GLU A C 1
ATOM 821 O O . GLU A 1 112 ? 4.656 -3.690 -8.162 1.00 95.75 112 GLU A O 1
ATOM 826 N N . GLY A 1 113 ? 5.562 -2.699 -9.962 1.00 95.62 113 GLY A N 1
ATOM 827 C CA . GLY A 1 113 ? 4.686 -3.255 -10.995 1.00 95.62 113 GLY A CA 1
ATOM 828 C C . GLY A 1 113 ? 3.429 -2.421 -11.280 1.00 95.62 113 GLY A C 1
ATOM 829 O O . GLY A 1 113 ? 2.786 -2.636 -12.305 1.00 95.62 113 GLY A O 1
ATOM 830 N N . LEU A 1 114 ? 3.069 -1.466 -10.413 1.00 96.12 114 LEU A N 1
ATOM 831 C CA . LEU A 1 114 ? 1.901 -0.598 -10.613 1.00 96.12 114 LEU A CA 1
ATOM 832 C C . LEU A 1 114 ? 2.263 0.750 -11.235 1.00 96.12 114 LEU A C 1
ATOM 834 O O . LEU A 1 114 ? 1.436 1.334 -11.927 1.00 96.12 114 LEU A O 1
ATOM 838 N N . LEU A 1 115 ? 3.465 1.266 -10.990 1.00 93.75 115 LEU A N 1
ATOM 839 C CA . LEU A 1 115 ? 3.859 2.598 -11.450 1.00 93.75 115 LEU A CA 1
ATOM 840 C C . LEU A 1 115 ? 3.815 2.726 -12.984 1.00 93.75 115 LEU A C 1
ATOM 842 O O . LEU A 1 115 ? 4.031 1.763 -13.721 1.00 93.75 115 LEU A O 1
ATOM 846 N N . GLU A 1 116 ? 3.526 3.927 -13.485 1.00 92.31 116 GLU A N 1
ATOM 847 C CA . GLU A 1 116 ? 3.363 4.175 -14.922 1.00 92.31 116 GLU A CA 1
ATOM 848 C C . GLU A 1 116 ? 4.685 4.020 -15.676 1.00 92.31 116 GLU A C 1
ATOM 850 O O . GLU A 1 116 ? 4.679 3.491 -16.785 1.00 92.31 116 GLU A O 1
ATOM 855 N N . ASP A 1 117 ? 5.821 4.373 -15.063 1.00 90.62 117 ASP A N 1
ATOM 856 C CA . ASP A 1 117 ? 7.158 4.136 -15.632 1.00 90.62 117 ASP A CA 1
ATOM 857 C C . ASP A 1 117 ? 7.508 2.642 -15.766 1.00 90.62 117 ASP A C 1
ATOM 859 O O . ASP A 1 117 ? 8.466 2.273 -16.441 1.00 90.62 117 ASP A O 1
ATOM 863 N N . GLN A 1 118 ? 6.700 1.773 -15.161 1.00 93.69 118 GLN A N 1
ATOM 864 C CA . GLN A 1 118 ? 6.786 0.316 -15.241 1.00 93.69 118 GLN A CA 1
ATOM 865 C C . GLN A 1 118 ? 5.733 -0.291 -16.172 1.00 93.69 118 GLN A C 1
ATOM 867 O O . GLN A 1 118 ? 5.640 -1.512 -16.288 1.00 93.69 118 GLN A O 1
ATOM 872 N N . GLY A 1 119 ? 4.937 0.554 -16.831 1.00 95.06 119 GLY A N 1
ATOM 873 C CA . GLY A 1 119 ? 3.868 0.159 -17.743 1.00 95.06 119 GLY A CA 1
ATOM 874 C C . GLY A 1 119 ? 2.515 -0.079 -17.075 1.00 95.06 119 GLY A C 1
ATOM 875 O O . GLY A 1 119 ? 1.570 -0.416 -17.784 1.00 95.06 119 GLY A O 1
ATOM 876 N N . ARG A 1 120 ? 2.395 0.096 -15.745 1.00 95.94 120 ARG A N 1
ATOM 877 C CA . ARG A 1 120 ? 1.160 -0.178 -14.983 1.00 95.94 120 ARG A CA 1
ATOM 878 C C . ARG A 1 120 ? 0.570 -1.561 -15.316 1.00 95.94 120 ARG A C 1
ATOM 880 O O . ARG A 1 120 ? -0.638 -1.742 -15.426 1.00 95.94 120 ARG A O 1
ATOM 887 N N . ASP A 1 121 ? 1.444 -2.549 -15.480 1.00 98.19 121 ASP A N 1
ATOM 888 C CA . ASP A 1 121 ? 1.093 -3.946 -15.723 1.00 98.19 121 ASP A CA 1
ATOM 889 C C . ASP A 1 121 ? 1.963 -4.824 -14.816 1.00 98.19 121 ASP A C 1
ATOM 891 O O . ASP A 1 121 ? 3.086 -5.188 -15.183 1.00 98.19 121 ASP A O 1
ATOM 895 N N . PRO A 1 122 ? 1.468 -5.190 -13.621 1.00 98.25 122 PRO A N 1
ATOM 896 C CA . PRO A 1 122 ? 2.257 -5.973 -12.687 1.00 98.25 122 PRO A CA 1
ATOM 897 C C . PRO A 1 122 ? 2.570 -7.360 -13.249 1.00 98.25 122 PRO A C 1
ATOM 899 O O . PRO A 1 122 ? 3.607 -7.918 -12.921 1.00 98.25 122 PRO A O 1
ATOM 902 N N . VAL A 1 123 ? 1.733 -7.926 -14.124 1.00 98.56 123 VAL A N 1
ATOM 903 C CA . VAL A 1 123 ? 2.009 -9.240 -14.718 1.00 98.56 123 VAL A CA 1
ATOM 904 C C . VAL A 1 123 ? 3.204 -9.164 -15.655 1.00 98.56 123 VAL A C 1
ATOM 906 O O . VAL A 1 123 ? 4.126 -9.969 -15.521 1.00 98.56 123 VAL A O 1
ATOM 909 N N . ALA A 1 124 ? 3.188 -8.218 -16.593 1.00 98.56 124 ALA A N 1
ATOM 910 C CA . ALA A 1 124 ? 4.282 -8.050 -17.540 1.00 98.56 124 ALA A CA 1
ATOM 911 C C . ALA A 1 124 ? 5.569 -7.617 -16.827 1.00 98.56 124 ALA A C 1
ATOM 913 O O . ALA A 1 124 ? 6.636 -8.172 -17.090 1.00 98.56 124 ALA A O 1
ATOM 914 N N . TRP A 1 125 ? 5.462 -6.680 -15.881 1.00 98.06 125 TRP A N 1
ATOM 915 C CA . TRP A 1 125 ? 6.612 -6.148 -15.160 1.00 98.06 125 TRP A CA 1
ATOM 916 C C . TRP A 1 125 ? 7.302 -7.210 -14.299 1.00 98.06 125 TRP A C 1
ATOM 918 O O . TRP A 1 125 ? 8.505 -7.424 -14.442 1.00 98.06 125 TRP A O 1
ATOM 928 N N . PHE A 1 126 ? 6.557 -7.931 -13.453 1.00 98.25 126 PHE A N 1
ATOM 929 C CA . PHE A 1 126 ? 7.119 -9.022 -12.649 1.00 98.25 126 PHE A CA 1
ATOM 930 C C . PHE A 1 126 ? 7.590 -10.193 -13.526 1.00 98.25 126 PHE A C 1
ATOM 932 O O . PHE A 1 126 ? 8.632 -10.782 -13.245 1.00 98.25 126 PHE A O 1
ATOM 939 N N . GLY A 1 127 ? 6.892 -10.485 -14.629 1.00 98.31 127 GLY A N 1
ATOM 940 C CA . GLY A 1 127 ? 7.316 -11.494 -15.603 1.00 98.31 127 GLY A CA 1
ATOM 941 C C . GLY A 1 127 ? 8.673 -11.190 -16.245 1.00 98.31 127 GLY A C 1
ATOM 942 O O . GLY A 1 127 ? 9.459 -12.106 -16.462 1.00 98.31 127 GLY A O 1
ATOM 943 N N . GLY A 1 128 ? 8.989 -9.911 -16.475 1.00 97.88 128 GLY A N 1
ATOM 944 C CA . GLY A 1 128 ? 10.316 -9.465 -16.917 1.00 97.88 128 GLY A CA 1
ATOM 945 C C . GLY A 1 128 ? 11.434 -9.650 -15.879 1.00 97.88 128 GLY A C 1
ATOM 946 O O . GLY A 1 128 ? 12.601 -9.488 -16.218 1.00 97.88 128 GLY A O 1
ATOM 947 N N . HIS A 1 129 ? 11.082 -10.003 -14.641 1.00 96.81 129 HIS A N 1
ATOM 948 C CA . HIS A 1 129 ? 11.992 -10.296 -13.529 1.00 96.81 129 HIS A CA 1
ATOM 949 C C . HIS A 1 129 ? 11.848 -11.751 -13.048 1.00 96.81 129 HIS A C 1
ATOM 951 O O . HIS A 1 129 ? 12.024 -12.038 -11.865 1.00 96.81 129 HIS A O 1
ATOM 957 N N . ASP A 1 130 ? 11.474 -12.661 -13.954 1.00 97.50 130 ASP A N 1
ATOM 958 C CA . ASP A 1 130 ? 11.353 -14.106 -13.714 1.00 97.50 130 ASP A CA 1
ATOM 959 C C . ASP A 1 130 ? 10.321 -14.516 -12.644 1.00 97.50 130 ASP A C 1
ATOM 961 O O . ASP A 1 130 ? 10.308 -15.659 -12.180 1.00 97.50 130 ASP A O 1
ATOM 965 N N . VAL A 1 131 ? 9.397 -13.622 -12.278 1.00 97.88 131 VAL A N 1
ATOM 966 C CA . VAL A 1 131 ? 8.280 -13.957 -11.388 1.00 97.88 131 VAL A CA 1
ATOM 967 C C . VAL A 1 131 ? 7.121 -14.518 -12.221 1.00 97.88 131 VAL A C 1
ATOM 969 O O . VAL A 1 131 ? 6.559 -13.824 -13.075 1.00 97.88 131 VAL A O 1
ATOM 972 N N . PRO A 1 132 ? 6.695 -15.769 -11.987 1.00 97.69 132 PRO A N 1
ATOM 973 C CA . PRO A 1 132 ? 5.635 -16.381 -12.772 1.00 97.69 132 PRO A CA 1
ATOM 974 C C . PRO A 1 132 ? 4.275 -15.756 -12.442 1.00 97.69 132 PRO A C 1
ATOM 976 O O . PRO A 1 132 ? 3.968 -15.447 -11.294 1.00 97.69 132 PRO A O 1
ATOM 979 N N . ARG A 1 133 ? 3.380 -15.684 -13.438 1.00 97.62 133 ARG A N 1
ATOM 980 C CA . ARG A 1 133 ? 2.028 -15.096 -13.314 1.00 97.62 133 ARG A CA 1
ATOM 981 C C . ARG A 1 133 ? 1.239 -15.540 -12.077 1.00 97.62 133 ARG A C 1
ATOM 983 O O . ARG A 1 133 ? 0.461 -14.751 -11.543 1.00 97.62 133 ARG A O 1
ATOM 990 N N . ARG A 1 134 ? 1.386 -16.803 -11.663 1.00 96.38 134 ARG A N 1
ATOM 991 C CA . ARG A 1 134 ? 0.680 -17.392 -10.507 1.00 96.38 134 ARG A CA 1
ATOM 992 C C . ARG A 1 134 ? 1.131 -16.811 -9.158 1.00 96.38 134 ARG A C 1
ATOM 994 O O . ARG A 1 134 ? 0.407 -16.945 -8.181 1.00 96.38 134 ARG A O 1
ATOM 1001 N N . GLU A 1 135 ? 2.311 -16.195 -9.119 1.00 96.62 135 GLU A N 1
ATOM 1002 C CA . GLU A 1 135 ? 2.902 -15.580 -7.925 1.00 96.62 135 GLU A CA 1
ATOM 1003 C C . GLU A 1 135 ? 2.643 -14.068 -7.863 1.00 96.62 135 GLU A C 1
ATOM 1005 O O . GLU A 1 135 ? 2.782 -13.470 -6.801 1.00 96.62 135 GLU A O 1
ATOM 1010 N N . VAL A 1 136 ? 2.157 -13.466 -8.956 1.00 98.12 136 VAL A N 1
ATOM 1011 C CA . VAL A 1 136 ? 1.704 -12.070 -8.981 1.00 98.12 136 VAL A CA 1
ATOM 1012 C C . VAL A 1 136 ? 0.352 -11.942 -8.274 1.00 98.12 136 VAL A C 1
ATOM 1014 O O . VAL A 1 136 ? -0.614 -12.652 -8.587 1.00 98.12 136 VAL A O 1
ATOM 1017 N N . LEU A 1 137 ? 0.274 -11.011 -7.325 1.00 98.25 137 LEU A N 1
ATOM 1018 C CA . LEU A 1 137 ? -0.929 -10.760 -6.537 1.00 98.25 137 LEU A CA 1
ATOM 1019 C C . LEU A 1 137 ? -2.082 -10.221 -7.403 1.00 98.25 137 LEU A C 1
ATOM 1021 O O . LEU A 1 137 ? -1.903 -9.385 -8.288 1.00 98.25 137 LEU A O 1
ATOM 1025 N N . THR A 1 138 ? -3.289 -10.724 -7.162 1.00 98.19 138 THR A N 1
ATOM 1026 C CA . THR A 1 138 ? -4.491 -10.397 -7.946 1.00 98.19 138 THR A CA 1
ATOM 1027 C C . THR A 1 138 ? -5.050 -9.013 -7.632 1.00 98.19 138 THR A C 1
ATOM 1029 O O . THR A 1 138 ? -5.572 -8.364 -8.535 1.00 98.19 138 THR A O 1
ATOM 1032 N N . ASP A 1 139 ? -4.876 -8.523 -6.406 1.00 98.00 139 ASP A N 1
ATOM 1033 C CA . ASP A 1 139 ? -5.160 -7.133 -6.037 1.00 98.00 139 ASP A CA 1
ATOM 1034 C C . ASP A 1 139 ? -4.186 -6.150 -6.701 1.00 98.00 139 ASP A C 1
ATOM 1036 O O . ASP A 1 139 ? -4.618 -5.070 -7.085 1.00 98.00 139 ASP A O 1
ATOM 1040 N N . ALA A 1 140 ? -2.931 -6.531 -6.974 1.00 98.25 140 ALA A N 1
ATOM 1041 C CA . ALA A 1 140 ? -2.039 -5.738 -7.832 1.00 98.25 140 ALA A CA 1
ATOM 1042 C C . ALA A 1 140 ? -2.637 -5.542 -9.234 1.00 98.25 140 ALA A C 1
ATOM 1044 O O . ALA A 1 140 ? -2.702 -4.429 -9.753 1.00 98.25 140 ALA A O 1
ATOM 1045 N N . VAL A 1 141 ? -3.118 -6.629 -9.841 1.00 98.44 141 VAL A N 1
ATOM 1046 C CA . VAL A 1 141 ? -3.739 -6.589 -11.173 1.00 98.44 141 VAL A CA 1
ATOM 1047 C C . VAL A 1 141 ? -5.017 -5.746 -11.160 1.00 98.44 141 VAL A C 1
ATOM 1049 O O . VAL A 1 141 ? -5.217 -4.931 -12.058 1.00 98.44 141 VAL A O 1
ATOM 1052 N N . ALA A 1 142 ? -5.860 -5.905 -10.136 1.00 98.12 142 ALA A N 1
ATOM 1053 C CA . ALA A 1 142 ? -7.068 -5.098 -9.969 1.00 98.12 142 ALA A CA 1
ATOM 1054 C C . ALA A 1 142 ? -6.734 -3.610 -9.778 1.00 98.12 142 ALA A C 1
ATOM 1056 O O . ALA A 1 142 ? -7.357 -2.754 -10.393 1.00 98.12 142 ALA A O 1
ATOM 1057 N N . MET A 1 143 ? -5.707 -3.288 -8.992 1.00 97.38 143 MET A N 1
ATOM 1058 C CA . MET A 1 143 ? -5.238 -1.915 -8.793 1.00 97.38 143 MET A CA 1
ATOM 1059 C C . MET A 1 143 ? -4.753 -1.264 -10.084 1.00 97.38 143 MET A C 1
ATOM 1061 O O . MET A 1 143 ? -5.154 -0.146 -10.411 1.00 97.38 143 MET A O 1
ATOM 1065 N N . ALA A 1 144 ? -3.921 -1.973 -10.844 1.00 96.94 144 ALA A N 1
ATOM 1066 C CA . ALA A 1 144 ? -3.439 -1.500 -12.131 1.00 96.94 144 ALA A CA 1
ATOM 1067 C C . ALA A 1 144 ? -4.599 -1.198 -13.092 1.00 96.94 144 ALA A C 1
ATOM 1069 O O . ALA A 1 144 ? -4.627 -0.130 -13.705 1.00 96.94 144 ALA A O 1
ATOM 1070 N N . ARG A 1 145 ? -5.580 -2.101 -13.168 1.00 96.88 145 ARG A N 1
ATOM 1071 C CA . ARG A 1 145 ? -6.693 -2.030 -14.117 1.00 96.88 145 ARG A CA 1
ATOM 1072 C C . ARG A 1 145 ? -7.796 -1.047 -13.714 1.00 96.88 145 ARG A C 1
ATOM 1074 O O . ARG A 1 145 ? -8.263 -0.288 -14.557 1.00 96.88 145 ARG A O 1
ATOM 1081 N N . ASP A 1 146 ? -8.218 -1.080 -12.454 1.00 97.06 146 ASP A N 1
ATOM 1082 C CA . ASP A 1 146 ? -9.519 -0.555 -12.024 1.00 97.06 146 ASP A CA 1
ATOM 1083 C C . ASP A 1 146 ? -9.409 0.620 -11.031 1.00 97.06 146 ASP A C 1
ATOM 1085 O O . ASP A 1 146 ? -10.425 1.199 -10.648 1.00 97.06 146 ASP A O 1
ATOM 1089 N N . TYR A 1 147 ? -8.201 1.019 -10.602 1.00 95.31 147 TYR A N 1
ATOM 1090 C CA . TYR A 1 147 ? -8.058 2.160 -9.690 1.00 95.31 147 TYR A CA 1
ATOM 1091 C C . TYR A 1 147 ? -8.486 3.482 -10.338 1.00 95.31 147 TYR A C 1
ATOM 1093 O O . TYR A 1 147 ? -7.842 3.978 -11.268 1.00 95.31 147 TYR A O 1
ATOM 1101 N N . SER A 1 148 ? -9.542 4.075 -9.774 1.00 92.94 148 SER A N 1
ATOM 1102 C CA . SER A 1 148 ? -10.129 5.347 -10.212 1.00 92.94 148 SER A CA 1
ATOM 1103 C C . SER A 1 148 ? -10.553 6.265 -9.054 1.00 92.94 148 SER A C 1
ATOM 1105 O O . SER A 1 148 ? -11.315 7.207 -9.262 1.00 92.94 148 SER A O 1
ATOM 1107 N N . ARG A 1 149 ? -10.110 5.990 -7.817 1.00 89.31 149 ARG A N 1
ATOM 1108 C CA . ARG A 1 149 ? -10.564 6.714 -6.610 1.00 89.31 149 ARG A CA 1
ATOM 1109 C C . ARG A 1 149 ? -10.040 8.153 -6.533 1.00 89.31 149 ARG A C 1
ATOM 1111 O O . ARG A 1 149 ? -10.647 8.991 -5.872 1.00 89.31 149 ARG A O 1
ATOM 1118 N N . ALA A 1 150 ? -8.924 8.435 -7.198 1.00 86.50 150 ALA A N 1
ATOM 1119 C CA . ALA A 1 150 ? -8.374 9.773 -7.355 1.00 86.50 150 ALA A CA 1
ATOM 1120 C C . ALA A 1 150 ? -7.661 9.882 -8.712 1.00 86.50 150 ALA A C 1
ATOM 1122 O O . ALA A 1 150 ? -7.084 8.882 -9.156 1.00 86.50 150 ALA A O 1
ATOM 1123 N N . PRO A 1 151 ? -7.679 11.063 -9.362 1.00 86.81 151 PRO A N 1
ATOM 1124 C CA . PRO A 1 151 ? -6.750 11.333 -10.451 1.00 86.81 151 PRO A CA 1
ATOM 1125 C C . PRO A 1 151 ? -5.321 11.184 -9.928 1.00 86.81 151 PRO A C 1
ATOM 1127 O O . PRO A 1 151 ? -5.066 11.438 -8.749 1.00 86.81 151 PRO A O 1
ATOM 1130 N N . ARG A 1 152 ? -4.417 10.741 -10.801 1.00 88.00 152 ARG A N 1
ATOM 1131 C CA . ARG A 1 152 ? -3.021 10.538 -10.441 1.00 88.00 152 ARG A CA 1
ATOM 1132 C C . ARG A 1 152 ? -2.093 11.098 -11.500 1.00 88.00 152 ARG A C 1
ATOM 1134 O O . ARG A 1 152 ? -2.342 10.922 -12.691 1.00 88.00 152 ARG A O 1
ATOM 1141 N N . ASP A 1 153 ? -1.022 11.709 -11.032 1.00 89.75 153 ASP A N 1
ATOM 1142 C CA . ASP A 1 153 ? 0.125 12.155 -11.801 1.00 89.75 153 ASP A CA 1
ATOM 1143 C C . ASP A 1 153 ? 1.375 11.456 -11.243 1.00 89.75 153 ASP A C 1
ATOM 1145 O O . ASP A 1 153 ? 1.678 11.522 -10.050 1.00 89.75 153 ASP A O 1
ATOM 1149 N N . PHE A 1 154 ? 2.076 10.720 -12.106 1.00 87.81 154 PHE A N 1
ATOM 1150 C CA . PHE A 1 154 ? 3.260 9.952 -11.728 1.00 87.81 154 PHE A CA 1
ATOM 1151 C C . PHE A 1 154 ? 4.391 10.826 -11.172 1.00 87.81 154 PHE A C 1
ATOM 1153 O O . PHE A 1 154 ? 5.108 10.400 -10.262 1.00 87.81 154 PHE A O 1
ATOM 1160 N N . ASP A 1 155 ? 4.550 12.036 -11.702 1.00 83.88 155 ASP A N 1
ATOM 1161 C CA . ASP A 1 155 ? 5.679 12.902 -11.388 1.00 83.88 155 ASP A CA 1
ATOM 1162 C C . ASP A 1 155 ? 5.488 13.625 -10.054 1.00 83.88 155 ASP A C 1
ATOM 1164 O O . ASP A 1 155 ? 6.465 13.841 -9.320 1.00 83.88 155 ASP A O 1
ATOM 1168 N N . THR A 1 156 ? 4.240 13.974 -9.722 1.00 86.88 156 THR A N 1
ATOM 1169 C CA . THR A 1 156 ? 3.913 14.747 -8.516 1.00 86.88 156 THR A CA 1
ATOM 1170 C C . THR A 1 156 ? 3.420 13.907 -7.348 1.00 86.88 156 THR A C 1
ATOM 1172 O O . THR A 1 156 ? 3.662 14.279 -6.197 1.00 86.88 156 THR A O 1
ATOM 1175 N N . ASP A 1 157 ? 2.735 12.794 -7.608 1.00 91.56 157 ASP A N 1
ATOM 1176 C CA . ASP A 1 157 ? 2.094 12.022 -6.548 1.00 91.56 157 ASP A CA 1
ATOM 1177 C C . ASP A 1 157 ? 3.037 11.003 -5.913 1.00 91.56 157 ASP A C 1
ATOM 1179 O O . ASP A 1 157 ? 4.008 10.526 -6.503 1.00 91.56 157 ASP A O 1
ATOM 1183 N N . GLY A 1 158 ? 2.736 10.633 -4.666 1.00 91.88 158 GLY A N 1
ATOM 1184 C CA . GLY A 1 158 ? 3.470 9.571 -3.994 1.00 91.88 158 GLY A CA 1
ATOM 1185 C C . GLY A 1 158 ? 3.305 8.220 -4.711 1.00 91.88 158 GLY A C 1
ATOM 1186 O O . GLY A 1 158 ? 2.269 7.952 -5.316 1.00 91.88 158 GLY A O 1
ATOM 1187 N N . PRO A 1 159 ? 4.275 7.300 -4.594 1.00 93.56 159 PRO A N 1
ATOM 1188 C CA . PRO A 1 159 ? 4.162 5.997 -5.239 1.00 93.56 159 PRO A CA 1
ATOM 1189 C C . PRO A 1 159 ? 3.321 5.005 -4.425 1.00 93.56 159 PRO A C 1
ATOM 1191 O O . PRO A 1 159 ? 2.837 4.029 -4.975 1.00 93.56 159 PRO A O 1
ATOM 1194 N N . HIS A 1 160 ? 3.150 5.212 -3.116 1.00 96.25 160 HIS A N 1
ATOM 1195 C CA . HIS A 1 160 ? 2.648 4.183 -2.200 1.00 96.25 160 HIS A CA 1
ATOM 1196 C C . HIS A 1 160 ? 1.148 3.895 -2.342 1.00 96.25 160 HIS A C 1
ATOM 1198 O O . HIS A 1 160 ? 0.335 4.818 -2.393 1.00 96.25 160 HIS A O 1
ATOM 1204 N N . VAL A 1 161 ? 0.785 2.611 -2.295 1.00 96.75 161 VAL A N 1
ATOM 1205 C CA . VAL A 1 161 ? -0.598 2.152 -2.117 1.00 96.75 161 VAL A CA 1
ATOM 1206 C C . VAL A 1 161 ? -0.902 2.084 -0.619 1.00 96.75 161 VAL A C 1
ATOM 1208 O O . VAL A 1 161 ? -0.217 1.392 0.130 1.00 96.75 161 VAL A O 1
ATOM 1211 N N . ILE A 1 162 ? -1.902 2.840 -0.172 1.00 96.50 162 ILE A N 1
ATOM 1212 C CA . ILE A 1 162 ? -2.250 3.029 1.239 1.00 96.50 162 ILE A CA 1
ATOM 1213 C C . ILE A 1 162 ? -3.646 2.463 1.485 1.00 96.50 162 ILE A C 1
ATOM 1215 O O . ILE A 1 162 ? -4.648 3.069 1.109 1.00 96.50 162 ILE A O 1
ATOM 1219 N N . THR A 1 163 ? -3.715 1.310 2.139 1.00 97.62 163 THR A N 1
ATOM 1220 C CA . THR A 1 163 ? -4.967 0.637 2.501 1.00 97.62 163 THR A CA 1
ATOM 1221 C C . THR A 1 163 ? -5.662 1.367 3.646 1.00 97.62 163 THR A C 1
ATOM 1223 O O . THR A 1 163 ? -5.076 1.566 4.710 1.00 97.62 163 THR A O 1
ATOM 1226 N N . GLY A 1 164 ? -6.906 1.801 3.431 1.00 95.75 164 GLY A N 1
ATOM 1227 C CA . GLY A 1 164 ? -7.673 2.577 4.400 1.00 95.75 164 GLY A CA 1
ATOM 1228 C C . GLY A 1 164 ? -8.454 3.769 3.812 1.00 95.75 164 GLY A C 1
ATOM 1229 O O . GLY A 1 164 ? -8.667 3.877 2.596 1.00 95.75 164 GLY A O 1
ATOM 1230 N N . PRO A 1 165 ? -8.884 4.711 4.678 1.00 96.50 165 PRO A N 1
ATOM 1231 C CA . PRO A 1 165 ? -8.631 4.777 6.126 1.00 96.50 165 PRO A CA 1
ATOM 1232 C C . PRO A 1 165 ? -9.494 3.820 6.963 1.00 96.50 165 PRO A C 1
ATOM 1234 O O . PRO A 1 165 ? -10.632 3.517 6.609 1.00 96.50 165 PRO A O 1
ATOM 1237 N N . ILE A 1 166 ? -8.964 3.407 8.117 1.00 97.62 166 ILE A N 1
ATOM 1238 C CA . ILE A 1 166 ? -9.710 2.698 9.166 1.00 97.62 166 ILE A CA 1
ATOM 1239 C C . ILE A 1 166 ? -10.124 3.721 10.225 1.00 97.62 166 ILE A C 1
ATOM 1241 O O . ILE A 1 166 ? -9.276 4.429 10.768 1.00 97.62 166 ILE A O 1
ATOM 1245 N N . ARG A 1 167 ? -1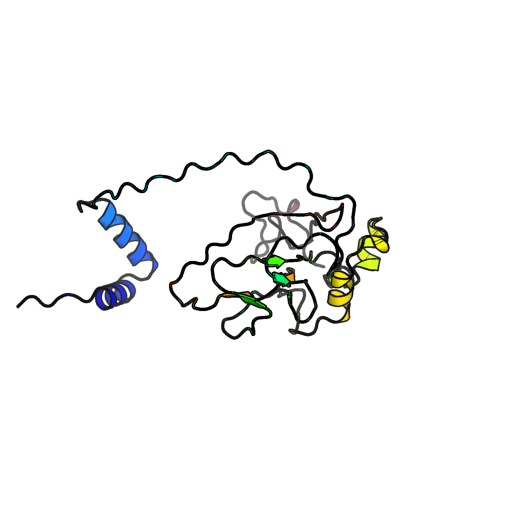1.418 3.803 10.538 1.00 97.19 167 ARG A N 1
ATOM 1246 C CA . ARG A 1 167 ? -11.932 4.679 11.596 1.00 97.19 167 ARG A CA 1
ATOM 1247 C C . ARG A 1 167 ? -12.022 3.930 12.919 1.00 97.19 167 ARG A C 1
ATOM 1249 O O . ARG A 1 167 ? -12.642 2.873 12.986 1.00 97.19 167 ARG A O 1
ATOM 1256 N N . VAL A 1 168 ? -11.474 4.529 13.971 1.00 97.75 168 VAL A N 1
ATOM 1257 C CA . VAL A 1 168 ? -11.636 4.061 15.352 1.00 97.75 168 VAL A CA 1
ATOM 1258 C C . VAL A 1 168 ? -12.789 4.825 16.000 1.00 97.75 168 VAL A C 1
ATOM 1260 O O . VAL A 1 168 ? -12.819 6.056 15.979 1.00 97.75 168 VAL A O 1
ATOM 1263 N N . GLU A 1 169 ? -13.774 4.103 16.524 1.00 97.94 169 GLU A N 1
ATOM 1264 C CA . GLU A 1 169 ? -14.927 4.682 17.214 1.00 97.94 169 GLU A CA 1
ATOM 1265 C C . GLU A 1 169 ? -14.491 5.480 18.450 1.00 97.94 169 GLU A C 1
ATOM 1267 O O . GLU A 1 169 ? -13.691 5.006 19.255 1.00 97.94 169 GLU A O 1
ATOM 1272 N N . GLY A 1 170 ? -15.036 6.692 18.591 1.00 96.94 170 GLY A N 1
ATOM 1273 C CA . GLY A 1 170 ? -14.777 7.580 19.726 1.00 96.94 170 GLY A CA 1
ATOM 1274 C C . GLY A 1 170 ? -13.440 8.326 19.704 1.00 96.94 170 GLY A C 1
ATOM 1275 O O . GLY A 1 170 ? -13.215 9.105 20.616 1.00 96.94 170 GLY A O 1
ATOM 1276 N N . ALA A 1 171 ? -12.577 8.122 18.701 1.00 96.62 171 ALA A N 1
ATOM 1277 C CA . ALA A 1 171 ? -11.322 8.868 18.592 1.00 96.62 171 ALA A CA 1
ATOM 1278 C C . ALA A 1 171 ? -11.567 10.337 18.192 1.00 96.62 171 ALA A C 1
ATOM 1280 O O . ALA A 1 171 ? -12.234 10.604 17.185 1.00 96.62 171 ALA A O 1
ATOM 1281 N N . GLU A 1 172 ? -10.983 11.271 18.941 1.00 96.12 172 GLU A N 1
ATOM 1282 C CA . GLU A 1 172 ? -11.133 12.722 18.781 1.00 96.12 172 GLU A CA 1
ATOM 1283 C C . GLU A 1 172 ? -9.775 13.444 18.623 1.00 96.12 172 GLU A C 1
ATOM 1285 O O . GLU A 1 172 ? -8.721 12.918 18.998 1.00 96.12 172 GLU A O 1
ATOM 1290 N N . PRO A 1 173 ? -9.739 14.667 18.049 1.00 95.75 173 PRO A N 1
ATOM 1291 C CA . PRO A 1 173 ? -8.512 15.458 17.977 1.00 95.75 173 PRO A CA 1
ATOM 1292 C C . PRO A 1 173 ? -7.904 15.708 19.364 1.00 95.75 173 PRO A C 1
ATOM 1294 O O . PRO A 1 173 ? -8.513 16.349 20.214 1.00 95.75 173 PRO A O 1
ATOM 1297 N N . GLY A 1 174 ? -6.667 15.253 19.561 1.00 97.31 174 GLY A N 1
ATOM 1298 C CA . GLY A 1 174 ? -5.973 15.304 20.853 1.00 97.31 174 GLY A CA 1
ATOM 1299 C C . GLY A 1 174 ? -5.712 13.921 21.448 1.00 97.31 174 GLY A C 1
ATOM 1300 O O . GLY A 1 174 ? -4.794 13.787 22.257 1.00 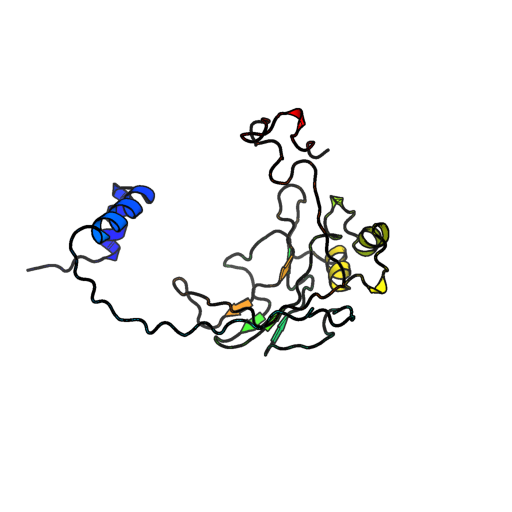97.31 174 GLY A O 1
ATOM 1301 N N . ASP A 1 175 ? -6.435 12.897 20.990 1.00 97.69 175 ASP A N 1
ATOM 1302 C CA . ASP A 1 175 ? -6.180 11.509 21.363 1.00 97.69 175 ASP A CA 1
ATOM 1303 C C . ASP A 1 175 ? -4.885 10.967 20.748 1.00 97.69 175 ASP A C 1
ATOM 1305 O O . ASP A 1 175 ? -4.360 11.465 19.747 1.00 97.69 175 ASP A O 1
ATOM 1309 N N . VAL A 1 176 ? -4.387 9.878 21.339 1.00 98.00 176 VAL A N 1
ATOM 1310 C CA . VAL A 1 176 ? -3.241 9.119 20.833 1.00 98.00 176 VAL A CA 1
ATOM 1311 C C . VAL A 1 176 ? -3.701 7.733 20.407 1.00 98.00 176 VAL A C 1
ATOM 1313 O O . VAL A 1 176 ? -4.202 6.955 21.218 1.00 98.00 176 VAL A O 1
ATOM 1316 N N . LEU A 1 177 ? -3.460 7.391 19.143 1.00 96.88 177 LEU A N 1
ATOM 1317 C CA . LEU A 1 177 ? -3.674 6.038 18.648 1.00 96.88 177 LEU A CA 1
ATOM 1318 C C . LEU A 1 177 ? -2.422 5.184 18.891 1.00 96.88 177 LEU A C 1
ATOM 1320 O O . LEU A 1 177 ? -1.379 5.410 18.278 1.00 96.88 177 LEU A O 1
ATOM 1324 N N . LYS A 1 178 ? -2.531 4.170 19.754 1.00 97.56 178 LYS A N 1
ATOM 1325 C CA . LYS A 1 178 ? -1.536 3.093 19.835 1.00 97.56 178 LYS A CA 1
ATOM 1326 C C . LYS A 1 178 ? -1.860 2.046 18.768 1.00 97.56 178 LYS A C 1
ATOM 1328 O O . LYS A 1 178 ? -2.905 1.406 18.838 1.00 97.56 178 LYS A O 1
ATOM 1333 N N . VAL A 1 179 ? -0.941 1.836 17.829 1.00 97.06 179 VAL A N 1
ATOM 1334 C CA . VAL A 1 179 ? -0.997 0.740 16.851 1.00 97.06 179 VAL A CA 1
ATOM 1335 C C . VAL A 1 179 ? 0.091 -0.268 17.203 1.00 97.06 179 VAL A C 1
ATOM 1337 O O . VAL A 1 179 ? 1.261 0.096 17.295 1.00 97.06 179 VAL A O 1
ATOM 1340 N N . GLU A 1 180 ? -0.292 -1.522 17.427 1.00 97.12 180 GLU A N 1
ATOM 1341 C CA . GLU A 1 180 ? 0.628 -2.600 17.796 1.00 97.12 180 GLU A CA 1
ATOM 1342 C C . GLU A 1 180 ? 0.673 -3.655 16.681 1.00 97.12 180 GLU A C 1
ATOM 1344 O O . GLU A 1 180 ? -0.336 -4.320 16.441 1.00 97.12 180 GLU A O 1
ATOM 1349 N N . PRO A 1 181 ? 1.807 -3.818 15.975 1.00 95.50 181 PRO A N 1
ATOM 1350 C CA . PRO A 1 181 ? 1.974 -4.909 15.022 1.00 95.50 181 PRO A CA 1
ATOM 1351 C C . PRO A 1 181 ? 2.022 -6.253 15.760 1.00 95.50 181 PRO A C 1
ATOM 1353 O O . PRO A 1 181 ? 2.982 -6.535 16.473 1.00 95.50 181 PRO A O 1
ATOM 1356 N N . LEU A 1 182 ? 0.986 -7.080 15.592 1.00 95.75 182 LEU A N 1
ATOM 1357 C CA . LEU A 1 182 ? 0.887 -8.393 16.248 1.00 95.75 182 LEU A CA 1
ATOM 1358 C C . LEU A 1 182 ? 1.564 -9.506 15.437 1.00 95.75 182 LEU A C 1
ATOM 1360 O O . LEU A 1 182 ? 2.211 -10.388 15.997 1.00 95.75 182 LEU A O 1
ATOM 1364 N N . SER A 1 183 ? 1.432 -9.463 14.110 1.00 91.50 183 SER A N 1
ATOM 1365 C CA . SER A 1 183 ? 2.086 -10.384 13.181 1.00 91.50 183 SER A CA 1
ATOM 1366 C C . SER A 1 183 ? 2.403 -9.682 11.856 1.00 91.50 183 SER A C 1
ATOM 1368 O O . SER A 1 183 ? 1.746 -8.713 11.477 1.00 91.50 183 SER A O 1
ATOM 1370 N N . LEU A 1 184 ? 3.447 -10.152 11.164 1.00 91.62 184 LEU A N 1
ATOM 1371 C CA . LEU A 1 184 ? 3.834 -9.701 9.825 1.00 91.62 184 LEU A CA 1
ATOM 1372 C C . LEU A 1 184 ? 4.185 -10.925 8.972 1.00 91.62 184 LEU A C 1
ATOM 1374 O O . LEU A 1 184 ? 5.140 -11.653 9.266 1.00 91.62 184 LEU A O 1
ATOM 1378 N N . LEU A 1 185 ? 3.395 -11.155 7.924 1.00 91.12 185 LEU A N 1
ATOM 1379 C CA . LEU A 1 185 ? 3.551 -12.277 7.001 1.00 91.12 185 LEU A CA 1
ATOM 1380 C C . LEU A 1 185 ? 3.845 -11.735 5.594 1.00 91.12 185 LEU A C 1
ATOM 1382 O O . LEU A 1 185 ? 3.038 -10.964 5.069 1.00 91.12 185 LEU A O 1
ATOM 1386 N N . PRO A 1 186 ? 4.968 -12.111 4.958 1.00 92.88 186 PRO A N 1
ATOM 1387 C CA . PRO A 1 186 ? 5.174 -11.831 3.544 1.00 92.88 186 PRO A CA 1
ATOM 1388 C C . PRO A 1 186 ? 4.091 -12.526 2.711 1.00 92.88 186 PRO A C 1
ATOM 1390 O O . PRO A 1 186 ? 3.866 -13.725 2.868 1.00 92.88 186 PRO A O 1
ATOM 1393 N N . ARG A 1 187 ? 3.425 -11.786 1.817 1.00 95.38 187 ARG A N 1
ATOM 1394 C CA . ARG A 1 187 ? 2.394 -12.350 0.923 1.00 95.38 187 ARG A CA 1
ATOM 1395 C C . ARG A 1 187 ? 2.977 -13.094 -0.280 1.00 95.38 187 ARG A C 1
ATOM 1397 O O . ARG A 1 187 ? 2.281 -13.882 -0.910 1.00 95.38 187 ARG A O 1
ATOM 1404 N N . VAL A 1 188 ? 4.239 -12.822 -0.598 1.00 95.50 188 VAL A N 1
ATOM 1405 C CA . VAL A 1 188 ? 4.986 -13.344 -1.748 1.00 95.50 188 VAL A CA 1
ATOM 1406 C C . VAL A 1 188 ? 6.419 -13.699 -1.316 1.00 95.50 188 VAL A C 1
ATOM 1408 O O . VAL A 1 188 ? 6.903 -13.131 -0.331 1.00 95.50 188 VAL A O 1
ATOM 1411 N N . PRO A 1 189 ? 7.125 -14.601 -2.029 1.00 94.00 189 PRO A N 1
ATOM 1412 C CA . PRO A 1 189 ? 8.484 -15.031 -1.685 1.00 94.00 189 PRO A CA 1
ATOM 1413 C C . PRO A 1 189 ? 9.569 -14.050 -2.152 1.00 94.00 189 PRO A C 1
ATOM 1415 O O . PRO A 1 189 ? 10.755 -14.363 -2.070 1.00 94.00 189 PRO A O 1
ATOM 1418 N N . TYR A 1 190 ? 9.182 -12.891 -2.682 1.00 94.31 190 TYR A N 1
ATOM 1419 C CA . TYR A 1 190 ? 10.081 -11.923 -3.295 1.00 94.31 190 TYR A CA 1
ATOM 1420 C C . TYR A 1 190 ? 9.798 -10.501 -2.802 1.00 94.31 190 TYR A C 1
ATOM 1422 O O . TYR A 1 190 ? 8.729 -10.186 -2.283 1.00 94.31 190 TYR A O 1
ATOM 1430 N N . GLY A 1 191 ? 10.776 -9.624 -2.995 1.00 94.44 191 GLY A N 1
ATOM 1431 C CA . GLY A 1 191 ? 10.660 -8.189 -2.772 1.00 94.44 191 GLY A CA 1
ATOM 1432 C C . GLY A 1 191 ? 11.402 -7.439 -3.869 1.00 94.44 191 GLY A C 1
ATOM 1433 O O . GLY A 1 191 ? 12.139 -8.038 -4.650 1.00 94.44 191 GLY A O 1
ATOM 1434 N N . VAL A 1 192 ? 11.203 -6.128 -3.927 1.00 94.75 192 VAL A N 1
ATOM 1435 C CA . VAL A 1 192 ? 11.813 -5.275 -4.947 1.00 94.75 192 VAL A CA 1
ATOM 1436 C C . VAL A 1 192 ? 12.674 -4.228 -4.259 1.00 94.75 192 VAL A C 1
ATOM 1438 O O . VAL A 1 192 ? 12.233 -3.570 -3.318 1.00 94.75 192 VAL A O 1
ATOM 1441 N N . ILE A 1 193 ? 13.898 -4.069 -4.752 1.00 93.31 193 ILE A N 1
ATOM 1442 C CA . ILE A 1 193 ? 14.771 -2.939 -4.440 1.00 93.31 193 ILE A CA 1
ATOM 1443 C C . ILE A 1 193 ? 14.985 -2.209 -5.759 1.00 93.31 193 ILE A C 1
ATOM 1445 O O . ILE A 1 193 ? 15.531 -2.787 -6.697 1.00 93.31 193 ILE A O 1
ATOM 1449 N N . SER A 1 194 ? 14.533 -0.960 -5.842 1.00 87.31 194 SER A N 1
ATOM 1450 C CA . SER A 1 194 ? 14.644 -0.151 -7.053 1.00 87.31 194 SER A CA 1
ATOM 1451 C C . SER A 1 194 ? 15.543 1.067 -6.819 1.00 87.31 194 SER A C 1
ATOM 1453 O O . SER A 1 194 ? 15.469 1.738 -5.790 1.00 87.31 194 SER A O 1
ATOM 1455 N N . SER A 1 195 ? 16.405 1.349 -7.798 1.00 86.19 195 SER A N 1
ATOM 1456 C CA . SER A 1 195 ? 17.180 2.589 -7.900 1.00 86.19 195 SER A CA 1
ATOM 1457 C C . SER A 1 195 ? 16.687 3.325 -9.132 1.00 86.19 195 SER A C 1
ATOM 1459 O O . SER A 1 195 ? 16.772 2.798 -10.239 1.00 86.19 195 SER A O 1
ATOM 1461 N N . ARG A 1 196 ? 16.143 4.528 -8.947 1.00 83.88 196 ARG A N 1
ATOM 1462 C CA . ARG A 1 196 ? 15.483 5.281 -10.019 1.00 83.88 196 ARG A CA 1
ATOM 1463 C C . ARG A 1 196 ? 16.232 6.564 -10.315 1.00 83.88 196 ARG A C 1
ATOM 1465 O O . ARG A 1 196 ? 16.704 7.244 -9.404 1.00 83.88 196 ARG A O 1
ATOM 1472 N N . HIS A 1 197 ? 16.304 6.907 -11.594 1.00 83.50 197 HIS A N 1
ATOM 1473 C CA . HIS A 1 197 ? 16.802 8.205 -12.022 1.00 83.50 197 HIS A CA 1
ATOM 1474 C C . HIS A 1 197 ? 16.013 9.331 -11.343 1.00 83.50 197 HIS A C 1
ATOM 1476 O O . HIS A 1 197 ? 14.806 9.231 -11.139 1.00 83.50 197 HIS A O 1
ATOM 1482 N N . GLY A 1 198 ? 16.720 10.376 -10.920 1.00 81.62 198 GLY A N 1
ATOM 1483 C CA . GLY A 1 198 ? 16.147 11.545 -10.259 1.00 81.62 198 GLY A CA 1
ATOM 1484 C C . GLY A 1 198 ? 15.510 11.298 -8.887 1.00 81.62 198 GLY A C 1
ATOM 1485 O O . GLY A 1 198 ? 14.954 12.237 -8.320 1.00 81.62 198 GLY A O 1
ATOM 1486 N N . LYS A 1 199 ? 15.583 10.085 -8.324 1.00 83.56 199 LYS A N 1
ATOM 1487 C CA . LYS A 1 199 ? 15.041 9.754 -6.997 1.00 83.56 199 LYS A CA 1
ATOM 1488 C C . LYS A 1 199 ? 16.132 9.146 -6.103 1.00 83.56 199 LYS A C 1
ATOM 1490 O O . LYS A 1 199 ? 17.170 8.687 -6.571 1.00 83.56 199 LYS A O 1
ATOM 1495 N N . GLY A 1 200 ? 15.890 9.138 -4.793 1.00 85.75 200 GLY A N 1
ATOM 1496 C CA . GLY A 1 200 ? 16.830 8.620 -3.794 1.00 85.75 200 GLY A CA 1
ATOM 1497 C C . GLY A 1 200 ? 17.835 9.660 -3.286 1.00 85.75 200 GLY A C 1
ATOM 1498 O O . GLY A 1 200 ? 17.795 10.831 -3.657 1.00 85.75 200 GLY A O 1
ATOM 1499 N N . ALA A 1 201 ? 18.735 9.231 -2.400 1.00 87.38 201 ALA A N 1
ATOM 1500 C CA . ALA A 1 201 ? 19.638 10.127 -1.666 1.00 87.38 201 ALA A CA 1
ATOM 1501 C C . ALA A 1 201 ? 20.667 10.856 -2.552 1.00 87.38 201 ALA A C 1
ATOM 1503 O O . ALA A 1 201 ? 21.191 11.893 -2.154 1.00 87.38 201 ALA A O 1
ATOM 1504 N N . LEU A 1 202 ? 20.944 10.315 -3.742 1.00 88.88 202 LEU A N 1
ATOM 1505 C CA . LEU A 1 202 ? 21.935 10.832 -4.691 1.00 88.88 202 LEU A CA 1
ATOM 1506 C C . LEU A 1 202 ? 21.302 11.590 -5.870 1.00 88.88 202 LEU A C 1
ATOM 1508 O O . LEU A 1 202 ? 21.974 11.857 -6.864 1.00 88.88 202 LEU A O 1
ATOM 1512 N N . ALA A 1 203 ? 20.011 11.919 -5.794 1.00 86.50 203 ALA A N 1
ATOM 1513 C CA . ALA A 1 203 ? 19.347 12.728 -6.809 1.00 86.50 203 ALA A CA 1
ATOM 1514 C C . ALA A 1 203 ? 19.866 14.177 -6.813 1.00 86.50 203 ALA A C 1
ATOM 1516 O O . ALA A 1 203 ? 20.320 14.699 -5.790 1.00 86.50 203 ALA A O 1
ATOM 1517 N N . ARG A 1 204 ? 19.756 14.853 -7.966 1.00 86.88 204 ARG A N 1
ATOM 1518 C CA . ARG A 1 204 ? 20.019 16.297 -8.055 1.00 86.88 204 ARG A CA 1
ATOM 1519 C C . ARG A 1 204 ? 19.144 17.057 -7.065 1.00 86.88 204 ARG A C 1
ATOM 1521 O O . ARG A 1 204 ? 17.949 16.799 -6.945 1.00 86.88 204 ARG A O 1
ATOM 1528 N N . GLN A 1 205 ? 19.740 18.033 -6.391 1.00 85.12 205 GLN A N 1
ATOM 1529 C CA . GLN A 1 205 ? 18.994 18.951 -5.540 1.00 85.12 205 GLN A CA 1
ATOM 1530 C C . GLN A 1 205 ? 18.123 19.884 -6.391 1.00 85.12 205 GLN A C 1
ATOM 1532 O O . GLN A 1 205 ? 18.385 20.078 -7.577 1.00 85.12 205 GLN A O 1
ATOM 1537 N N . ALA A 1 206 ? 17.133 20.536 -5.774 1.00 79.12 206 ALA A N 1
ATOM 1538 C CA . ALA A 1 206 ? 16.243 21.478 -6.463 1.00 79.12 206 ALA A CA 1
ATOM 1539 C C . ALA A 1 206 ? 16.991 22.616 -7.197 1.00 79.12 206 ALA A C 1
ATOM 1541 O O . ALA A 1 206 ? 16.506 23.122 -8.201 1.00 79.12 206 ALA A O 1
ATOM 1542 N N . GLY A 1 207 ? 18.195 22.986 -6.739 1.00 81.50 207 GLY A N 1
ATOM 1543 C CA . GLY A 1 207 ? 19.074 23.952 -7.414 1.00 81.50 207 GLY A CA 1
ATOM 1544 C C . GLY A 1 207 ? 19.939 23.372 -8.544 1.00 81.50 207 GLY A C 1
ATOM 1545 O O . GLY A 1 207 ? 20.846 24.049 -9.013 1.00 81.50 207 GLY A O 1
ATOM 1546 N N . GLY A 1 208 ? 19.734 22.112 -8.936 1.00 81.44 208 GLY A N 1
ATOM 1547 C CA . GLY A 1 208 ? 20.507 21.406 -9.966 1.00 81.44 208 GLY A CA 1
ATOM 1548 C C . GLY A 1 208 ? 21.875 20.874 -9.515 1.00 81.44 208 GLY A C 1
ATOM 1549 O O . GLY A 1 208 ? 22.522 20.152 -10.273 1.00 81.44 208 GLY A O 1
ATOM 1550 N N . GLY A 1 209 ? 22.309 21.205 -8.295 1.00 85.88 209 GLY A N 1
ATOM 1551 C CA . GLY A 1 209 ? 23.582 20.776 -7.716 1.00 85.88 209 GLY A CA 1
ATOM 1552 C C . GLY A 1 209 ? 23.586 19.339 -7.188 1.00 85.88 209 GLY A C 1
ATOM 1553 O O . GLY A 1 209 ? 22.537 18.711 -7.003 1.00 85.88 209 GLY A O 1
ATOM 1554 N N . ALA A 1 210 ? 24.790 18.831 -6.927 1.00 89.31 210 ALA A N 1
ATOM 1555 C CA . ALA A 1 210 ? 24.995 17.559 -6.246 1.00 89.31 210 ALA A CA 1
ATOM 1556 C C . ALA A 1 210 ? 24.663 17.675 -4.743 1.00 89.31 210 ALA A C 1
ATOM 1558 O O . ALA A 1 210 ? 24.849 18.748 -4.162 1.00 89.31 210 ALA A O 1
ATOM 1559 N N . PRO A 1 211 ? 24.193 16.596 -4.091 1.00 89.25 211 PRO A N 1
ATOM 1560 C CA . PRO A 1 211 ? 24.069 16.557 -2.637 1.00 89.25 211 PRO A CA 1
ATOM 1561 C C . PRO A 1 211 ? 25.400 16.831 -1.920 1.00 89.25 211 PRO A C 1
ATOM 1563 O O . PRO A 1 211 ? 26.483 16.634 -2.470 1.00 89.25 211 PRO A O 1
ATOM 1566 N N . ALA A 1 212 ? 25.328 17.269 -0.661 1.00 89.44 212 ALA A N 1
ATOM 1567 C CA . ALA A 1 212 ? 26.524 17.530 0.136 1.00 89.44 212 ALA A CA 1
ATOM 1568 C C . ALA A 1 212 ? 27.388 16.263 0.265 1.00 89.44 212 ALA A C 1
ATOM 1570 O O . ALA A 1 212 ? 26.894 15.213 0.670 1.00 89.44 212 ALA A O 1
ATOM 1571 N N . GLY A 1 213 ? 28.677 16.382 -0.061 1.00 88.94 213 GLY A N 1
ATOM 1572 C CA . GLY A 1 213 ? 29.619 15.260 -0.037 1.00 88.94 213 GLY A CA 1
ATOM 1573 C C . GLY A 1 213 ? 29.565 14.340 -1.260 1.00 88.94 213 GLY A C 1
ATOM 1574 O O . GLY A 1 213 ? 30.264 13.336 -1.254 1.00 88.94 213 GLY A O 1
ATOM 1575 N N . ILE A 1 214 ? 28.778 14.680 -2.288 1.00 92.62 214 ILE A N 1
ATOM 1576 C CA . ILE A 1 214 ? 28.647 13.919 -3.537 1.00 92.62 214 ILE A CA 1
ATOM 1577 C C . ILE A 1 214 ? 29.219 14.734 -4.697 1.00 92.62 214 ILE A C 1
ATOM 1579 O O . ILE A 1 214 ? 28.924 15.922 -4.850 1.00 92.62 214 ILE A O 1
ATOM 1583 N N . MET A 1 215 ? 30.033 14.099 -5.534 1.00 90.12 215 MET A N 1
ATOM 1584 C CA . MET A 1 215 ? 30.579 14.718 -6.737 1.00 90.12 215 MET A CA 1
ATOM 1585 C C . MET A 1 215 ? 29.521 14.752 -7.848 1.00 90.12 215 MET A C 1
ATOM 1587 O O . MET A 1 215 ? 28.731 13.819 -7.966 1.00 90.12 215 MET A O 1
ATOM 1591 N N . PRO A 1 216 ? 29.520 15.755 -8.749 1.00 87.62 216 PRO A N 1
ATOM 1592 C CA . PRO A 1 216 ? 28.555 15.821 -9.853 1.00 87.62 216 PRO A CA 1
ATOM 1593 C C . PRO A 1 216 ? 28.482 14.561 -10.732 1.00 87.62 216 PRO A C 1
ATOM 1595 O O . PRO A 1 216 ? 27.428 14.277 -11.291 1.00 87.62 216 PRO A O 1
ATOM 1598 N N . ALA A 1 217 ? 29.582 13.809 -10.845 1.00 88.81 217 ALA A N 1
ATOM 1599 C CA . ALA A 1 217 ? 29.650 12.552 -11.593 1.00 88.81 217 ALA A CA 1
ATOM 1600 C C . ALA A 1 217 ? 28.990 11.359 -10.873 1.00 88.81 217 ALA A C 1
ATOM 1602 O O . ALA A 1 217 ? 28.679 10.360 -11.510 1.00 88.81 217 ALA A O 1
ATOM 1603 N N . GLU A 1 218 ? 28.782 11.458 -9.561 1.00 87.50 218 GLU A N 1
ATOM 1604 C CA . GLU A 1 218 ? 28.151 10.434 -8.716 1.00 87.50 218 GLU A CA 1
ATOM 1605 C C . GLU A 1 218 ? 26.645 10.680 -8.544 1.00 87.50 218 GLU A C 1
ATOM 1607 O O . GLU A 1 218 ? 25.930 9.882 -7.938 1.00 87.50 218 GLU A O 1
ATOM 1612 N N . VAL A 1 219 ? 26.157 11.809 -9.059 1.00 88.56 219 VAL A N 1
ATOM 1613 C CA . VAL A 1 219 ? 24.748 12.174 -9.002 1.00 88.56 219 VAL A CA 1
ATOM 1614 C C . VAL A 1 219 ? 23.950 11.264 -9.923 1.00 88.56 219 VAL A C 1
ATOM 1616 O O . VAL A 1 219 ? 24.300 11.078 -11.090 1.00 88.56 219 VAL A O 1
ATOM 1619 N N . MET A 1 220 ? 22.836 10.746 -9.407 1.00 85.31 220 MET A N 1
ATOM 1620 C CA . MET A 1 220 ? 21.916 9.940 -10.199 1.00 85.31 220 MET A CA 1
ATOM 1621 C C . MET A 1 220 ? 21.458 10.727 -11.434 1.00 85.31 220 MET A C 1
ATOM 1623 O O . MET A 1 220 ? 21.104 11.907 -11.304 1.00 85.31 220 MET A O 1
ATOM 1627 N N . PRO A 1 221 ? 21.418 10.092 -12.620 1.00 82.50 221 PRO A N 1
ATOM 1628 C CA . PRO A 1 221 ? 20.881 10.717 -13.821 1.00 82.50 221 PRO A CA 1
ATOM 1629 C C . PRO A 1 221 ? 19.491 11.301 -13.567 1.00 82.50 221 PRO A C 1
ATOM 1631 O O . PRO A 1 221 ? 18.740 10.786 -12.736 1.00 82.50 221 PRO A O 1
ATOM 1634 N N . ALA A 1 222 ? 19.154 12.391 -14.256 1.00 78.12 222 ALA A N 1
ATOM 1635 C CA . ALA A 1 222 ? 17.817 12.970 -14.174 1.00 78.12 222 ALA A CA 1
ATOM 1636 C C . ALA A 1 222 ? 16.770 12.001 -14.748 1.00 78.12 222 ALA A C 1
ATOM 1638 O O . ALA A 1 222 ? 17.107 11.127 -15.548 1.00 78.12 222 ALA A O 1
ATOM 1639 N N . VAL A 1 223 ? 15.510 12.171 -14.337 1.00 73.56 223 VAL A N 1
ATOM 1640 C CA . VAL A 1 223 ? 14.378 11.525 -15.018 1.00 73.56 223 VAL A CA 1
ATOM 1641 C C . VAL A 1 223 ? 14.415 11.970 -16.487 1.00 73.56 223 VAL A C 1
ATOM 1643 O O . VAL A 1 223 ? 14.622 13.159 -16.742 1.00 73.56 223 VAL A O 1
ATOM 1646 N N . ALA A 1 224 ? 14.345 11.010 -17.413 1.00 59.53 224 ALA A N 1
ATOM 1647 C CA . ALA A 1 224 ? 14.389 11.253 -18.856 1.00 59.53 224 ALA A CA 1
ATOM 1648 C C . ALA A 1 224 ? 13.041 11.751 -19.384 1.00 59.53 224 ALA A C 1
ATOM 1650 O O . ALA A 1 224 ? 12.013 11.318 -18.818 1.00 59.53 224 ALA A O 1
#

Sequence (224 aa):
MHFPVDPGQARETLIAGLGRRGFLRAAGAVTAAGGTAAAVAAKGGQAHAATPARSSYTGEILQPHRGRVDGDHYLPSLPDQVRWGYVPALDSEPVLRIRSGQTVTVDSLSHEGLLEDQGRDPVAWFGGHDVPRREVLTDAVAMARDYSRAPRDFDTDGPHVITGPIRVEGAEPGDVLKVEPLSLLPRVPYGVISSRHGKGALARQAGGGAPAGIMPAEVMPAVA

Foldseek 3Di:
DDDDDDPVVVVVVCCVPQNPVRVVVVVVVVVVDDDDDPPPPPPPDDPDDDDPDDQQAPVAQQAPPDDDWPWPEEFELALVQKDFQDDDDPPDDWPAEDEPPGGYHYDADDLQCCAVVQVRHNQVSVVVVVDHNNQRHPRSRNCSPPRDPDDDDRVPGGSGIGGTDYHYPPDDPPDDDDDDCPDDYDNGPDDDDDDDAQDDPQHQDPVRDTPPPDDPVSRGHHDD

InterPro domains:
  IPR004304 Acetamidase/Formamidase [PTHR31891] (72-204)
  IPR006311 Twin-arginine translocation pathway, signal sequence [PS51318] (1-49)